Protein AF-A0A8S4P3Y5-F1 (afdb_monomer)

Solvent-accessible surface area (backbone atoms only — not comparable to full-atom values): 12217 Å² total; per-residue (Å²): 141,85,88,82,75,102,60,89,73,76,78,75,75,73,63,44,55,37,67,32,91,79,23,47,40,28,21,61,64,88,40,45,72,36,78,90,79,63,30,18,36,45,90,97,44,76,43,81,50,39,69,48,39,82,33,44,70,47,91,62,57,54,40,74,26,86,93,55,59,23,34,24,59,63,72,34,30,77,30,62,29,75,88,70,49,56,17,21,34,79,65,82,83,78,75,79,76,87,80,77,75,94,80,70,65,91,77,62,59,77,76,53,50,60,54,48,49,49,48,51,58,59,68,67,58,76,74,43,56,38,67,33,91,81,23,49,41,30,25,58,65,88,42,45,73,36,77,90,79,62,32,20,38,44,91,97,46,74,44,81,50,41,68,48,40,80,31,45,68,50,89,66,49,54,40,72,26,84,93,55,57,24,34,25,60,64,64,31,27,76,29,62,31,76,88,71,47,58,18,20,34,76,62,91,130

InterPro domains:
  IPR000118 Granulin [PF00396] (14-40)
  IPR000118 Granulin [PF00396] (128-152)
  IPR000118 Granulin [PS00799] (20-33)
  IPR000118 Granulin [PS00799] (132-145)
  IPR000118 Granulin [SM00277] (4-40)
  IPR000118 Granulin [SM00277] (65-152)
  IPR037277 Granulin superfamily [G3DSA:2.10.25.160] (6-43)
  IPR037277 Granulin superfamily [G3DSA:2.10.25.160] (62-164)
  IPR037277 Granulin superfamily [G3DSA:2.10.25.160] (172-205)
  IPR039036 Granulin family [PTHR12274] (11-93)

Foldseek 3Di:
DDDDDDDPPPPPLLLAWAFDPQQFWIHGPQWDDPPVVQWTDHPPDTDHIFTWAAFAFPPFQWDAPDVQQFIHGPLWEWEAAPVRATFTFPDDPPPPPPPDDPPPCPPPDPVVVVVVVVVVVVVVDRFYWAHDPNRWWIHTPQWDDPPVVQWTDHPPDIDHITTTHGTHGPPFRWDAPDNRGGTHTPSWYWYGGPVRHTTTGDDDD

Sequence (205 aa):
YFSVFGYTFICIFHFKAVCCSDGVHCCPSGTTCDVSAGKCNRGNSFTEWFTKLEAQPVESKTVICGGGASQCPD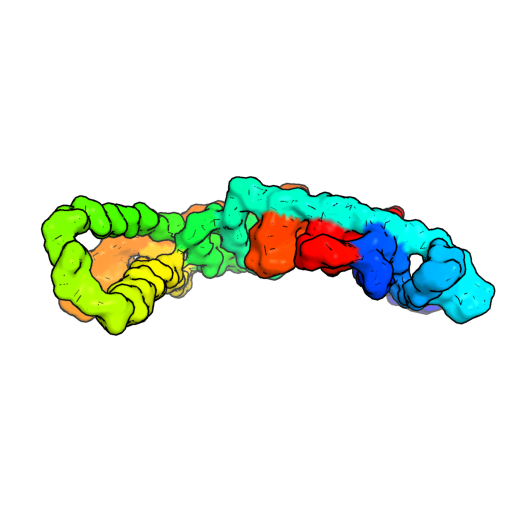GSTCCKLSSGQYGCCPLPKVRYNLYLEINLIQTIPLIFLTTFIWLYFYIYFHFKAVCCSDGVHCCPSGTTCDVSAGKCNRGNSFTEWFTKVDAQAVESKTVICGGGASQCPDGSTCCKLSSGQYGCCPLPK

Radius of gyration: 24.62 Å; Cα contacts (8 Å, |Δi|>4): 384; chains: 1; bounding box: 54×24×75 Å

Mean predicted aligned error: 15.09 Å

pLDDT: mean 75.34, std 17.78, range [33.59, 93.94]

Secondary structure (DSSP, 8-state):
----SS---------PPEEPTTSSEEE-TT-EEETTTTEEEETTEEEE-EEPEEPEE-SS-EEEEGGGTEEEETTPEEEE-TTSSEEEE----------S-TTSGGGS-THHHHHHHHHHHHHS---PEEEPTTSSEEEETT-EEETTTTEEEETTEEEE-EE-EEPEE-SS-PEEETTTTEEE-TTPEEEE-TTSSEEEE----

Organism: Owenia fusiformis (NCBI:txid6347)

Structure (mmCIF, N/CA/C/O backbone):
data_AF-A0A8S4P3Y5-F1
#
_entry.id   AF-A0A8S4P3Y5-F1
#
loop_
_atom_site.group_PDB
_atom_site.id
_atom_site.type_symbol
_atom_site.label_atom_id
_atom_site.label_alt_id
_atom_site.label_comp_id
_atom_site.label_asym_id
_atom_site.label_entity_id
_atom_site.label_seq_id
_atom_site.pdbx_PDB_ins_code
_atom_site.Cartn_x
_atom_site.Cartn_y
_atom_site.Cartn_z
_atom_site.occupancy
_atom_site.B_iso_or_equiv
_atom_site.auth_seq_id
_atom_site.auth_comp_id
_atom_site.auth_asym_id
_atom_site.auth_atom_id
_atom_site.pdbx_PDB_model_num
ATOM 1 N N . TYR A 1 1 ? -2.154 -1.603 -34.827 1.00 39.16 1 TYR A N 1
ATOM 2 C CA . TYR A 1 1 ? -3.392 -1.932 -35.555 1.00 39.16 1 TYR A CA 1
ATOM 3 C C . TYR A 1 1 ? -3.224 -3.288 -36.217 1.00 39.16 1 TYR A C 1
ATOM 5 O O . TYR A 1 1 ? -2.494 -3.382 -37.191 1.00 39.16 1 TYR A O 1
ATOM 13 N N . PHE A 1 2 ? -3.832 -4.334 -35.664 1.00 33.59 2 PHE A N 1
ATOM 14 C CA . PHE A 1 2 ? -4.032 -5.604 -36.364 1.00 33.59 2 PHE A CA 1
ATOM 15 C C . PHE A 1 2 ? -5.382 -6.150 -35.896 1.00 33.59 2 PHE A C 1
ATOM 17 O O . PHE A 1 2 ? -5.579 -6.346 -34.699 1.00 33.59 2 PHE A O 1
ATOM 24 N N . SER A 1 3 ? -6.321 -6.289 -36.827 1.00 37.72 3 SER A N 1
ATOM 25 C CA . SER A 1 3 ? -7.718 -6.635 -36.558 1.00 37.72 3 SER A CA 1
ATOM 26 C C . SER A 1 3 ? -7.987 -8.042 -37.066 1.00 37.72 3 SER A C 1
ATOM 28 O O . SER A 1 3 ? -7.971 -8.246 -38.276 1.00 37.72 3 SER A O 1
ATOM 30 N N . VAL A 1 4 ? -8.260 -9.001 -36.178 1.00 39.94 4 VAL A N 1
ATOM 31 C CA . VAL A 1 4 ? -8.823 -10.306 -36.555 1.00 39.94 4 VAL A CA 1
ATOM 32 C C . VAL A 1 4 ? -9.799 -10.752 -35.449 1.00 39.94 4 VAL A C 1
ATOM 34 O O . VAL A 1 4 ? -9.395 -10.940 -34.309 1.00 39.94 4 VAL A O 1
ATOM 37 N N . PHE A 1 5 ? -11.082 -10.873 -35.820 1.00 38.31 5 PHE A N 1
ATOM 38 C CA . PHE A 1 5 ? -12.253 -11.359 -35.059 1.00 38.31 5 PHE A CA 1
ATOM 39 C C . PHE A 1 5 ? -12.731 -10.570 -33.826 1.00 38.31 5 PHE A C 1
ATOM 41 O O . PHE A 1 5 ? -12.304 -10.841 -32.713 1.00 38.31 5 PHE A O 1
ATOM 48 N N . GLY A 1 6 ? -13.730 -9.694 -34.032 1.00 39.22 6 GLY A N 1
ATOM 49 C CA . GLY A 1 6 ? -15.030 -9.669 -33.317 1.00 39.22 6 GLY A CA 1
ATOM 50 C C . GLY A 1 6 ? -15.107 -9.491 -31.793 1.00 39.22 6 GLY A C 1
ATOM 51 O O . GLY A 1 6 ? -16.194 -9.256 -31.275 1.00 39.22 6 GLY A O 1
ATOM 52 N N . TYR A 1 7 ? -13.996 -9.555 -31.076 1.00 39.28 7 TYR A N 1
ATOM 53 C CA . TYR A 1 7 ? -13.882 -9.251 -29.663 1.00 39.28 7 TYR A CA 1
ATOM 54 C C . TYR A 1 7 ? -13.038 -7.992 -29.564 1.00 39.28 7 TYR A C 1
ATOM 56 O O . TYR A 1 7 ? -11.901 -7.961 -30.038 1.00 39.28 7 TYR A O 1
ATOM 64 N N . THR A 1 8 ? -13.577 -6.943 -28.949 1.00 37.72 8 THR A N 1
ATOM 65 C CA . THR A 1 8 ? -12.766 -5.812 -28.505 1.00 37.72 8 THR A CA 1
ATOM 66 C C . THR A 1 8 ? -11.851 -6.332 -27.401 1.00 37.72 8 THR A C 1
ATOM 68 O O . THR A 1 8 ? -12.153 -6.216 -26.216 1.00 37.72 8 THR A O 1
ATOM 71 N N . PHE A 1 9 ? -10.733 -6.955 -27.776 1.00 40.91 9 PHE A N 1
ATOM 72 C CA . PHE A 1 9 ? -9.596 -7.078 -26.885 1.00 40.91 9 PHE A CA 1
ATOM 73 C C . PHE A 1 9 ? -9.115 -5.651 -26.669 1.00 40.91 9 PHE A C 1
ATOM 75 O O . PHE A 1 9 ? -8.337 -5.102 -27.447 1.00 40.91 9 PHE A O 1
ATOM 82 N N . ILE A 1 10 ? -9.639 -5.019 -25.622 1.00 41.69 10 ILE A N 1
ATOM 83 C CA . ILE A 1 10 ? -8.960 -3.905 -24.989 1.00 41.69 10 ILE A CA 1
ATOM 84 C C . ILE A 1 10 ? -7.608 -4.501 -24.607 1.00 41.69 10 ILE A C 1
ATOM 86 O O . ILE A 1 10 ? -7.517 -5.274 -23.654 1.00 41.69 10 ILE A O 1
ATOM 90 N N . CYS A 1 11 ? -6.574 -4.240 -25.410 1.00 42.16 11 CYS A N 1
ATOM 91 C CA . CYS A 1 11 ? -5.206 -4.499 -25.007 1.00 42.16 11 CYS A CA 1
ATOM 92 C C . CYS A 1 11 ? -4.982 -3.617 -23.787 1.00 42.16 11 CYS A C 1
ATOM 94 O O . CYS A 1 11 ? -4.620 -2.448 -23.908 1.00 42.16 11 CYS A O 1
ATOM 96 N N . ILE A 1 12 ? -5.254 -4.163 -22.604 1.00 40.25 12 ILE A N 1
ATOM 97 C CA . ILE A 1 12 ? -4.755 -3.619 -21.358 1.00 40.25 12 ILE A CA 1
ATOM 98 C C . ILE A 1 12 ? -3.245 -3.804 -21.479 1.00 40.25 12 ILE A C 1
ATOM 100 O O . ILE A 1 12 ? -2.707 -4.861 -21.147 1.00 40.25 12 ILE A O 1
ATOM 104 N N . PHE A 1 13 ? -2.569 -2.816 -22.071 1.00 42.28 13 PHE A N 1
ATOM 105 C CA . PHE A 1 13 ? -1.123 -2.713 -22.027 1.00 42.28 13 PHE A CA 1
ATOM 106 C C . PHE A 1 13 ? -0.771 -2.667 -20.549 1.00 42.28 13 PHE A C 1
ATOM 108 O O . PHE A 1 13 ? -0.964 -1.674 -19.854 1.00 42.28 13 PHE A O 1
ATOM 115 N N . HIS A 1 14 ? -0.341 -3.803 -20.027 1.00 44.88 14 HIS A N 1
ATOM 116 C CA . HIS A 1 14 ? 0.188 -3.878 -18.689 1.00 44.88 14 HIS A CA 1
ATOM 117 C C . HIS A 1 14 ? 1.558 -3.194 -18.757 1.00 44.88 14 HIS A C 1
ATOM 119 O O . HIS A 1 14 ? 2.539 -3.813 -19.171 1.00 44.88 14 HIS A O 1
ATOM 125 N N . PHE A 1 15 ? 1.593 -1.893 -18.440 1.00 60.03 15 PHE A N 1
ATOM 126 C CA . PHE A 1 15 ? 2.779 -1.024 -18.426 1.00 60.03 15 PHE A CA 1
ATOM 127 C C . PHE A 1 15 ? 3.745 -1.418 -17.298 1.00 60.03 15 PHE A C 1
ATOM 129 O O . PHE A 1 15 ? 4.032 -0.648 -16.385 1.00 60.03 15 PHE A O 1
ATOM 136 N N . LYS A 1 16 ? 4.220 -2.663 -17.323 1.00 72.44 16 LYS A N 1
ATOM 137 C CA . LYS A 1 16 ? 5.256 -3.145 -16.415 1.00 72.44 16 LYS A CA 1
ATOM 138 C C . LYS A 1 16 ? 6.610 -3.049 -17.099 1.00 72.44 16 LYS A C 1
ATOM 140 O O . LYS A 1 16 ? 6.785 -3.553 -18.205 1.00 72.44 16 LYS A O 1
ATOM 145 N N . ALA A 1 17 ? 7.558 -2.404 -16.436 1.00 86.44 17 ALA A N 1
ATOM 146 C CA . ALA A 1 17 ? 8.937 -2.345 -16.885 1.00 86.44 17 ALA A CA 1
ATOM 147 C C . ALA A 1 17 ? 9.726 -3.554 -16.371 1.00 86.44 17 ALA A C 1
ATOM 149 O O . ALA A 1 17 ? 9.492 -4.055 -15.270 1.00 86.44 17 ALA A O 1
ATOM 150 N N . VAL A 1 18 ? 10.689 -4.000 -17.167 1.00 91.06 18 VAL A N 1
ATOM 151 C CA . VAL A 1 18 ? 11.724 -4.948 -16.765 1.00 91.06 18 VAL A CA 1
ATOM 152 C C . VAL A 1 18 ? 12.870 -4.142 -16.163 1.00 91.06 18 VAL A C 1
ATOM 154 O O . VAL A 1 18 ? 13.472 -3.310 -16.840 1.00 91.06 18 VAL A O 1
ATOM 157 N N . CYS A 1 19 ? 13.155 -4.352 -14.878 1.00 91.75 19 CYS A N 1
ATOM 158 C CA . CYS A 1 19 ? 14.261 -3.680 -14.201 1.00 91.75 19 CYS A CA 1
ATOM 159 C C . CYS A 1 19 ? 15.588 -4.321 -14.617 1.00 91.75 19 CYS A C 1
ATOM 161 O O . CYS A 1 19 ? 15.790 -5.513 -14.380 1.00 91.75 19 CYS A O 1
ATOM 163 N N . CYS A 1 20 ? 16.499 -3.537 -15.191 1.00 92.12 20 CYS A N 1
ATOM 164 C CA . CYS A 1 20 ? 17.821 -4.034 -15.544 1.00 92.12 20 CYS A CA 1
ATOM 165 C C . CYS A 1 20 ? 18.709 -4.177 -14.298 1.00 92.12 20 CYS A C 1
ATOM 167 O O . CYS A 1 20 ? 18.529 -3.484 -13.287 1.00 92.12 20 CYS A O 1
ATOM 169 N N . SER A 1 21 ? 19.664 -5.108 -14.373 1.00 90.50 21 SER A N 1
ATOM 170 C CA . SER A 1 21 ? 20.584 -5.457 -13.282 1.00 90.50 21 SER A CA 1
ATOM 171 C C . SER A 1 21 ? 21.658 -4.403 -13.016 1.00 90.50 21 SER A C 1
ATOM 173 O O . SER A 1 21 ? 22.316 -4.455 -11.984 1.00 90.50 21 SER A O 1
ATOM 175 N N . ASP A 1 22 ? 21.826 -3.444 -13.924 1.00 89.44 22 ASP A N 1
ATOM 176 C CA . ASP A 1 22 ? 22.737 -2.306 -13.779 1.00 89.44 22 ASP A CA 1
ATOM 177 C C . ASP A 1 22 ? 22.322 -1.330 -12.665 1.00 89.44 22 ASP A C 1
ATOM 179 O O . ASP A 1 22 ? 23.091 -0.463 -12.255 1.00 89.44 22 ASP A O 1
ATOM 183 N N . GLY A 1 23 ? 21.090 -1.462 -12.170 1.00 87.06 23 GLY A N 1
ATOM 184 C CA . GLY A 1 23 ? 20.545 -0.593 -11.141 1.00 87.06 23 GLY A CA 1
ATOM 185 C C . GLY A 1 23 ? 20.108 0.775 -11.663 1.00 87.06 23 GLY A C 1
ATOM 186 O O . GLY A 1 23 ? 19.404 1.459 -10.935 1.00 87.06 23 GLY A O 1
ATOM 187 N N . VAL A 1 24 ? 20.338 1.127 -12.927 1.00 89.75 24 VAL A N 1
ATOM 188 C CA . VAL A 1 24 ? 20.069 2.476 -13.459 1.00 89.75 24 VAL A CA 1
ATOM 189 C C . VAL A 1 24 ? 19.007 2.474 -14.552 1.00 89.75 24 VAL A C 1
ATOM 191 O O . VAL A 1 24 ? 18.226 3.420 -14.620 1.00 89.75 24 VAL A O 1
ATOM 194 N N . HIS A 1 25 ? 18.895 1.412 -15.350 1.00 91.31 25 HIS A N 1
ATOM 195 C CA . HIS A 1 25 ? 17.993 1.395 -16.500 1.00 91.31 25 HIS A CA 1
ATOM 196 C C . HIS A 1 25 ? 16.861 0.377 -16.370 1.00 91.31 25 HIS A C 1
ATOM 198 O O . HIS A 1 25 ? 16.855 -0.540 -15.536 1.00 91.31 25 HIS A O 1
ATOM 204 N N . CYS A 1 26 ? 15.854 0.562 -17.207 1.00 92.38 26 CYS A N 1
ATOM 205 C CA . CYS A 1 26 ? 14.749 -0.354 -17.360 1.00 92.38 26 CYS A CA 1
ATOM 206 C C . CYS A 1 26 ? 14.244 -0.403 -18.790 1.00 92.38 26 CYS A C 1
ATOM 208 O O . CYS A 1 26 ? 14.421 0.510 -19.593 1.00 92.38 26 CYS A O 1
ATOM 210 N N . CYS A 1 27 ? 13.596 -1.517 -19.083 1.00 91.50 27 CYS A N 1
ATOM 211 C CA . CYS A 1 27 ? 13.149 -1.872 -20.407 1.00 91.50 27 CYS A CA 1
ATOM 212 C C . CYS A 1 27 ? 11.628 -2.065 -20.438 1.00 91.50 27 CYS A C 1
ATOM 214 O O . CYS A 1 27 ? 11.025 -2.406 -19.416 1.00 91.50 27 CYS A O 1
ATOM 216 N N . PRO A 1 28 ? 10.973 -1.857 -21.589 1.00 89.06 28 PRO A N 1
ATOM 217 C CA . PRO A 1 28 ? 9.545 -2.114 -21.724 1.00 89.06 28 PRO A CA 1
ATOM 218 C C . PRO A 1 28 ? 9.224 -3.609 -21.574 1.00 89.06 28 PRO A C 1
ATOM 220 O O . PRO A 1 28 ? 10.071 -4.478 -21.798 1.00 89.06 28 PRO A O 1
ATOM 223 N N . SER A 1 29 ? 7.977 -3.921 -21.212 1.00 84.69 29 SER A N 1
ATOM 224 C CA . SER A 1 29 ? 7.505 -5.305 -21.074 1.00 84.69 29 SER A CA 1
ATOM 225 C C . SER A 1 29 ? 7.775 -6.137 -22.334 1.00 84.69 29 SER A C 1
ATOM 227 O O . SER A 1 29 ? 7.570 -5.672 -23.458 1.00 84.69 29 SER A O 1
ATOM 229 N N . GLY A 1 30 ? 8.205 -7.388 -22.151 1.00 83.38 30 GLY A N 1
ATOM 230 C CA . GLY A 1 30 ? 8.490 -8.312 -23.254 1.00 83.38 30 GLY A CA 1
ATOM 231 C C . GLY A 1 30 ? 9.840 -8.090 -23.940 1.00 83.38 30 GLY A C 1
ATOM 232 O O . GLY A 1 30 ? 10.039 -8.580 -25.051 1.00 83.38 30 GLY A O 1
ATOM 233 N N . THR A 1 31 ? 10.752 -7.359 -23.297 1.00 87.56 31 THR A N 1
ATOM 234 C CA . THR A 1 31 ? 12.135 -7.176 -23.753 1.00 87.56 31 THR A CA 1
ATOM 235 C C . THR A 1 31 ? 13.127 -7.602 -22.668 1.00 87.56 31 THR A C 1
ATOM 237 O O . THR A 1 31 ? 12.781 -7.653 -21.485 1.00 87.56 31 THR A O 1
ATOM 240 N N . THR A 1 32 ? 14.353 -7.926 -23.072 1.00 90.12 32 THR A N 1
ATOM 241 C CA . THR A 1 32 ? 15.444 -8.348 -22.186 1.00 90.12 32 THR A CA 1
ATOM 242 C C . THR A 1 32 ? 16.524 -7.278 -22.167 1.00 90.12 32 THR A C 1
ATOM 244 O O . THR A 1 32 ? 16.935 -6.800 -23.221 1.00 90.12 32 THR A O 1
ATOM 247 N N . CYS A 1 33 ? 17.001 -6.915 -20.978 1.00 91.56 33 CYS A N 1
ATOM 248 C CA . CYS A 1 33 ? 18.091 -5.957 -20.837 1.00 91.56 33 CYS A CA 1
ATOM 249 C C . CYS A 1 33 ? 19.408 -6.547 -21.352 1.00 91.56 33 CYS A C 1
ATOM 251 O O . CYS A 1 33 ? 19.881 -7.556 -20.828 1.00 91.56 33 CYS A O 1
ATOM 253 N N . ASP A 1 34 ? 20.023 -5.877 -22.318 1.00 93.00 34 ASP A N 1
ATOM 254 C CA . ASP A 1 34 ? 21.409 -6.086 -22.717 1.00 93.00 34 ASP A CA 1
ATOM 255 C C . ASP A 1 34 ? 22.247 -4.943 -22.146 1.00 93.00 34 ASP A C 1
ATOM 257 O O . ASP A 1 34 ? 22.349 -3.856 -22.718 1.00 93.00 34 ASP A O 1
ATOM 261 N N . VAL A 1 35 ? 22.792 -5.179 -20.952 1.00 88.62 35 VAL A N 1
ATOM 262 C CA . VAL A 1 35 ? 23.537 -4.165 -20.192 1.00 88.62 35 VAL A CA 1
ATOM 263 C C . VAL A 1 35 ? 24.869 -3.827 -20.865 1.00 88.62 35 VAL A C 1
ATOM 265 O O . VAL A 1 35 ? 25.338 -2.699 -20.752 1.00 88.62 35 VAL A O 1
ATOM 268 N N . SER A 1 36 ? 25.468 -4.773 -21.593 1.00 88.44 36 SER A N 1
ATOM 269 C CA . SER A 1 36 ? 26.725 -4.552 -22.312 1.00 88.44 36 SER A CA 1
ATOM 270 C C . SER A 1 36 ? 26.524 -3.683 -23.552 1.00 88.44 36 SER A C 1
ATOM 272 O O . SER A 1 36 ? 27.361 -2.829 -23.836 1.00 88.44 36 SER A O 1
ATOM 274 N N . ALA A 1 37 ? 25.415 -3.875 -24.273 1.00 86.50 37 ALA A N 1
ATOM 275 C CA . ALA A 1 37 ? 25.066 -3.059 -25.435 1.00 86.50 37 ALA A CA 1
ATOM 276 C C . ALA A 1 37 ? 24.333 -1.752 -25.076 1.00 86.50 37 ALA A C 1
ATOM 278 O O . ALA A 1 37 ? 24.228 -0.862 -25.922 1.00 86.50 37 ALA A O 1
ATOM 279 N N . GLY A 1 38 ? 23.799 -1.645 -23.856 1.00 88.56 38 GLY A N 1
ATOM 280 C CA . GLY A 1 38 ? 22.990 -0.514 -23.404 1.00 88.56 38 GLY A CA 1
ATOM 281 C C . GLY A 1 38 ? 21.627 -0.429 -24.091 1.00 88.56 38 GLY A C 1
ATOM 282 O O . GLY A 1 38 ? 21.178 0.659 -24.452 1.00 88.56 38 GLY A O 1
ATOM 283 N N . LYS A 1 39 ? 20.996 -1.580 -24.361 1.00 91.62 39 LYS A N 1
ATOM 284 C CA . LYS A 1 39 ? 19.743 -1.671 -25.131 1.00 91.62 39 LYS A CA 1
ATOM 285 C C . LYS A 1 39 ? 18.795 -2.725 -24.568 1.00 91.62 39 LYS A C 1
ATOM 287 O O . LYS A 1 39 ? 19.182 -3.611 -23.811 1.00 91.62 39 LYS A O 1
ATOM 292 N N . CYS A 1 40 ? 17.535 -2.638 -24.975 1.00 91.00 40 CYS A N 1
ATOM 293 C CA . CYS A 1 40 ? 16.517 -3.646 -24.716 1.00 91.00 40 CYS A CA 1
ATOM 294 C C . CYS A 1 40 ? 16.331 -4.519 -25.959 1.00 91.00 40 CYS A C 1
ATOM 296 O O . CYS A 1 40 ? 15.942 -4.022 -27.018 1.00 91.00 40 CYS A O 1
ATOM 298 N N . ASN A 1 41 ? 16.562 -5.821 -25.828 1.00 92.00 41 ASN A N 1
ATOM 299 C CA . ASN A 1 41 ? 16.451 -6.776 -26.925 1.00 92.00 41 ASN A CA 1
ATOM 300 C C . ASN A 1 41 ? 15.067 -7.434 -26.943 1.00 92.00 41 ASN A C 1
ATOM 302 O O . ASN A 1 41 ? 14.532 -7.834 -25.906 1.00 92.00 41 ASN A O 1
ATOM 306 N N . ARG A 1 42 ? 14.497 -7.596 -28.137 1.00 87.56 42 ARG A N 1
ATOM 307 C CA . ARG A 1 42 ? 13.245 -8.320 -28.388 1.00 87.56 42 ARG A CA 1
ATOM 308 C C . ARG A 1 42 ? 13.396 -9.185 -29.636 1.00 87.56 42 ARG A C 1
ATOM 310 O O . ARG A 1 42 ? 13.098 -8.751 -30.748 1.00 87.56 42 ARG A O 1
ATOM 317 N N . GLY A 1 43 ? 13.873 -10.416 -29.458 1.00 83.94 43 GLY A N 1
ATOM 318 C CA . GLY A 1 43 ? 14.242 -11.279 -30.585 1.00 83.94 43 GLY A CA 1
ATOM 319 C C . GLY A 1 43 ? 15.372 -10.641 -31.397 1.00 83.94 43 GLY A C 1
ATOM 320 O O . GLY A 1 43 ? 16.418 -10.332 -30.837 1.00 83.94 43 GLY A O 1
ATOM 321 N N . ASN A 1 44 ? 15.138 -10.388 -32.689 1.00 80.94 44 ASN A N 1
ATOM 322 C CA . ASN A 1 44 ? 16.108 -9.743 -33.588 1.00 80.94 44 ASN A CA 1
ATOM 323 C C . ASN A 1 44 ? 16.007 -8.204 -33.621 1.00 80.94 44 ASN A C 1
ATOM 325 O O . ASN A 1 44 ? 16.710 -7.564 -34.401 1.00 80.94 44 ASN A O 1
ATOM 329 N N . SER A 1 45 ? 15.124 -7.598 -32.825 1.00 83.44 45 SER A N 1
ATOM 330 C CA . SER A 1 45 ? 14.952 -6.142 -32.758 1.00 83.44 45 SER A CA 1
ATOM 331 C C . SER A 1 45 ? 15.498 -5.578 -31.448 1.00 83.44 45 SER A C 1
ATOM 333 O O . SER A 1 45 ? 15.443 -6.239 -30.412 1.00 83.44 45 SER A O 1
ATOM 335 N N . PHE A 1 46 ? 15.985 -4.337 -31.488 1.00 86.75 46 PHE A N 1
ATOM 336 C CA . PHE A 1 46 ? 16.457 -3.598 -30.318 1.00 86.75 46 PHE A CA 1
ATOM 337 C C . PHE A 1 46 ? 15.663 -2.303 -30.135 1.00 86.75 46 PHE A C 1
ATOM 339 O O . PHE A 1 46 ? 15.194 -1.690 -31.094 1.00 86.75 46 PHE A O 1
ATOM 346 N N . THR A 1 47 ? 15.516 -1.878 -28.890 1.00 87.06 47 THR A N 1
ATOM 347 C CA . THR A 1 47 ? 14.933 -0.590 -28.507 1.00 87.06 47 THR A CA 1
ATOM 348 C C . THR A 1 47 ? 15.833 0.043 -27.460 1.00 87.06 47 THR A C 1
ATOM 350 O O . THR A 1 47 ? 16.545 -0.657 -26.739 1.00 87.06 47 THR A O 1
ATOM 353 N N . GLU A 1 48 ? 15.843 1.367 -27.400 1.00 89.25 48 GLU A N 1
ATOM 354 C CA . GLU A 1 48 ? 16.565 2.070 -26.348 1.00 89.25 48 GLU A CA 1
ATOM 355 C C . GLU A 1 48 ? 15.943 1.770 -24.981 1.00 89.25 48 GLU A C 1
ATOM 357 O O . GLU A 1 48 ? 14.724 1.632 -24.838 1.00 89.25 48 GLU A O 1
ATOM 362 N N . TRP A 1 49 ? 16.804 1.610 -23.982 1.00 91.25 49 TRP A N 1
ATOM 363 C CA . TRP A 1 49 ? 16.388 1.507 -22.592 1.00 91.25 49 TRP A CA 1
ATOM 364 C C . TRP A 1 49 ? 16.020 2.875 -22.015 1.00 91.25 49 TRP A C 1
ATOM 366 O O . TRP A 1 49 ? 16.387 3.923 -22.543 1.00 91.25 49 TRP A O 1
ATOM 376 N N . PHE A 1 50 ? 15.295 2.861 -20.907 1.00 90.50 50 PHE A N 1
ATOM 377 C CA . PHE A 1 50 ? 14.893 4.059 -20.185 1.00 90.50 50 PHE A CA 1
ATOM 378 C C . PHE A 1 50 ? 15.686 4.165 -18.890 1.00 90.50 50 PHE A C 1
ATOM 380 O O . PHE A 1 50 ? 15.921 3.164 -18.213 1.00 90.50 50 PHE A O 1
ATOM 387 N N . THR A 1 51 ? 16.087 5.376 -18.521 1.00 90.31 51 THR A N 1
ATOM 388 C CA . THR A 1 51 ? 16.754 5.636 -17.244 1.00 90.31 51 THR A CA 1
ATOM 389 C C . THR A 1 51 ? 15.719 5.732 -16.125 1.00 90.31 51 THR A C 1
ATOM 391 O O . THR A 1 51 ? 14.680 6.381 -16.271 1.00 90.31 51 THR A O 1
ATOM 394 N N . LYS A 1 52 ? 15.997 5.076 -14.997 1.00 89.81 52 LYS A N 1
ATOM 395 C CA . LYS A 1 52 ? 15.196 5.192 -13.776 1.00 89.81 52 LYS A CA 1
ATOM 396 C C . LYS A 1 52 ? 15.283 6.617 -13.243 1.00 89.81 52 LYS A C 1
ATOM 398 O O . LYS A 1 52 ? 16.349 7.225 -13.235 1.00 89.81 52 LYS A O 1
ATOM 403 N N . LEU A 1 53 ? 14.167 7.116 -12.737 1.00 88.62 53 LEU A N 1
ATOM 404 C CA . LEU A 1 53 ? 14.114 8.345 -11.954 1.00 88.62 53 LEU A CA 1
ATOM 405 C C . LEU A 1 53 ? 14.133 8.000 -10.469 1.00 88.62 53 LEU A C 1
ATOM 407 O O . LEU A 1 53 ? 13.611 6.960 -10.080 1.00 88.62 53 LEU A O 1
ATOM 411 N N . GLU A 1 54 ? 14.688 8.866 -9.631 1.00 87.62 54 GLU A N 1
ATOM 412 C CA . GLU A 1 54 ? 14.586 8.710 -8.177 1.00 87.62 54 GLU A CA 1
ATOM 413 C C . GLU A 1 54 ? 13.112 8.742 -7.747 1.00 87.62 54 GLU A C 1
ATOM 415 O O . GLU A 1 54 ? 12.340 9.603 -8.188 1.00 87.62 54 GLU A O 1
ATOM 420 N N . ALA A 1 55 ? 12.699 7.781 -6.916 1.00 84.81 55 ALA A N 1
ATOM 421 C CA . ALA A 1 55 ? 11.341 7.778 -6.395 1.00 84.81 55 ALA A CA 1
ATOM 422 C C . ALA A 1 55 ? 11.182 8.876 -5.343 1.00 84.81 55 ALA A C 1
ATOM 424 O O . ALA A 1 55 ? 12.084 9.143 -4.549 1.00 84.81 55 ALA A O 1
ATOM 425 N N . GLN A 1 56 ? 10.006 9.498 -5.316 1.00 83.50 56 GLN A N 1
ATOM 426 C CA . GLN A 1 56 ? 9.738 10.544 -4.340 1.00 83.50 56 GLN A CA 1
ATOM 427 C C . GLN A 1 56 ? 9.577 9.920 -2.949 1.00 83.50 56 GLN A C 1
ATOM 429 O O . GLN A 1 56 ? 8.925 8.873 -2.825 1.00 83.50 56 GLN A O 1
ATOM 434 N N . PRO A 1 57 ? 10.141 10.531 -1.893 1.00 72.62 57 PRO A N 1
ATOM 435 C CA . PRO A 1 57 ? 9.843 10.120 -0.535 1.00 72.62 57 PRO A CA 1
ATOM 436 C C . PRO A 1 57 ? 8.358 10.363 -0.262 1.00 72.62 57 PRO A C 1
ATOM 438 O O . PRO A 1 57 ? 7.767 11.355 -0.690 1.00 72.62 57 PRO A O 1
ATOM 441 N N . VAL A 1 58 ? 7.736 9.431 0.445 1.00 69.69 58 VAL A N 1
ATOM 442 C CA . VAL A 1 58 ? 6.344 9.577 0.861 1.00 69.69 58 VAL A CA 1
ATOM 443 C C . VAL A 1 58 ? 6.311 10.572 2.033 1.00 69.69 58 VAL A C 1
ATOM 445 O O . VAL A 1 58 ? 6.620 10.206 3.165 1.00 69.69 58 VAL A O 1
ATOM 448 N N . GLU A 1 59 ? 5.988 11.845 1.761 1.00 60.78 59 GLU A N 1
ATOM 449 C CA . GLU A 1 59 ? 6.005 12.943 2.757 1.00 60.78 59 GLU A CA 1
ATOM 450 C C . GLU A 1 59 ? 5.021 12.744 3.922 1.00 60.78 59 GLU A C 1
ATOM 452 O O . GLU A 1 59 ? 5.210 13.287 5.009 1.00 60.78 59 GLU A O 1
ATOM 457 N N . SER A 1 60 ? 3.997 11.910 3.742 1.00 62.53 60 SER A N 1
ATOM 458 C CA . SER A 1 60 ? 3.128 11.463 4.826 1.00 62.53 60 SER A CA 1
ATOM 459 C C . SER A 1 60 ? 2.977 9.957 4.731 1.00 62.53 60 SER A C 1
ATOM 461 O O . SER A 1 60 ? 2.468 9.452 3.739 1.00 62.53 60 SER A O 1
ATOM 463 N N . LYS A 1 61 ? 3.441 9.216 5.745 1.00 64.81 61 LYS A N 1
ATOM 464 C CA . LYS A 1 61 ? 3.209 7.768 5.814 1.00 64.81 61 LYS A CA 1
ATOM 465 C C . LYS A 1 61 ? 1.701 7.539 5.717 1.00 64.81 61 LYS A C 1
ATOM 467 O O . LYS A 1 61 ? 0.974 7.848 6.649 1.00 64.81 61 LYS A O 1
ATOM 472 N N . THR A 1 62 ? 1.209 7.077 4.582 1.00 73.19 62 THR A N 1
ATOM 473 C CA . THR A 1 62 ? -0.211 6.797 4.386 1.00 73.19 62 THR A CA 1
ATOM 474 C C . THR A 1 62 ? -0.418 5.295 4.370 1.00 73.19 62 THR A C 1
ATOM 476 O O . THR A 1 62 ? 0.435 4.521 3.932 1.00 73.19 62 THR A O 1
ATOM 479 N N . VAL A 1 63 ? -1.557 4.861 4.895 1.00 78.56 63 VAL A N 1
ATOM 480 C CA . VAL A 1 63 ? -1.993 3.473 4.801 1.00 78.56 63 VAL A CA 1
ATOM 481 C C . VAL A 1 63 ? -2.854 3.355 3.555 1.00 78.56 63 VAL A C 1
ATOM 483 O O . VAL A 1 63 ? -3.888 4.011 3.442 1.00 78.56 63 VAL A O 1
ATOM 486 N N . ILE A 1 64 ? -2.416 2.527 2.613 1.00 79.38 64 ILE A N 1
ATOM 487 C CA . ILE A 1 64 ? -3.135 2.283 1.367 1.00 79.38 64 ILE A CA 1
ATOM 488 C C . ILE A 1 64 ? -4.265 1.279 1.608 1.00 79.38 64 ILE A C 1
ATOM 490 O O . ILE A 1 64 ? -4.058 0.202 2.171 1.00 79.38 64 ILE A O 1
ATOM 494 N N . CYS A 1 65 ? -5.455 1.617 1.128 1.00 83.25 65 CYS A N 1
ATOM 495 C CA . CYS A 1 65 ? -6.665 0.818 1.228 1.00 83.25 65 CYS A CA 1
ATOM 496 C C . CYS A 1 65 ? -7.130 0.372 -0.168 1.00 83.25 65 CYS A C 1
ATOM 498 O O . CYS A 1 65 ? -6.873 1.034 -1.176 1.00 83.25 65 CYS A O 1
ATOM 500 N N . GLY A 1 66 ? -7.820 -0.770 -0.249 1.00 77.62 66 GLY A N 1
ATOM 501 C CA . GLY A 1 66 ? -8.458 -1.212 -1.496 1.00 77.62 66 GLY A CA 1
ATOM 502 C C . GLY A 1 66 ? -7.511 -1.401 -2.681 1.00 77.62 66 GLY A C 1
ATOM 503 O O . GLY A 1 66 ? -7.887 -1.107 -3.810 1.00 77.62 66 GLY A O 1
ATOM 504 N N . GLY A 1 67 ? -6.273 -1.840 -2.432 1.00 69.88 67 GLY A N 1
ATOM 505 C CA . GLY A 1 67 ? -5.288 -2.105 -3.486 1.00 69.88 67 GLY A CA 1
ATOM 506 C C . GLY A 1 67 ? -4.704 -0.861 -4.166 1.00 69.88 67 GLY A C 1
ATOM 507 O O . GLY A 1 67 ? -4.168 -0.991 -5.260 1.00 69.88 67 GLY A O 1
ATOM 508 N N . GLY A 1 68 ? -4.807 0.324 -3.552 1.00 70.19 68 GLY A N 1
ATOM 509 C CA . GLY A 1 68 ? -4.297 1.580 -4.127 1.00 70.19 68 GLY A CA 1
ATOM 510 C C . GLY A 1 68 ? -5.376 2.599 -4.478 1.00 70.19 68 GLY A C 1
ATOM 511 O O . GLY A 1 68 ? -5.047 3.715 -4.859 1.00 70.19 68 GLY A O 1
ATOM 512 N N . ALA A 1 69 ? -6.657 2.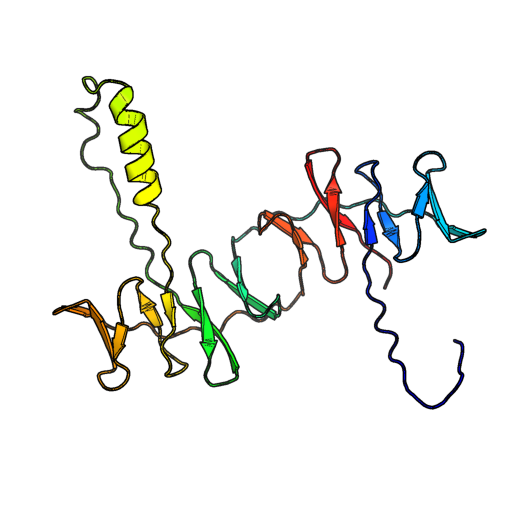239 -4.357 1.00 71.50 69 ALA A N 1
ATOM 513 C CA . ALA A 1 69 ? -7.765 3.123 -4.720 1.00 71.50 69 ALA A CA 1
ATOM 514 C C . ALA A 1 69 ? -8.018 4.242 -3.695 1.00 71.50 69 ALA A C 1
ATOM 516 O O . ALA A 1 69 ? -8.566 5.290 -4.042 1.00 71.50 69 ALA A O 1
ATOM 517 N N . SER A 1 70 ? -7.650 4.024 -2.432 1.00 82.94 70 SER A N 1
ATOM 518 C CA . SER A 1 70 ? -7.862 4.998 -1.362 1.00 82.94 70 SER A CA 1
ATOM 519 C C . SER A 1 70 ? -6.702 4.987 -0.381 1.00 82.94 70 SER A C 1
ATOM 521 O O . SER A 1 70 ? -6.007 3.978 -0.246 1.00 82.94 70 SER A O 1
ATOM 523 N N . GLN A 1 71 ? -6.513 6.091 0.332 1.00 84.06 71 GLN A N 1
ATOM 524 C CA . GLN A 1 71 ? -5.453 6.223 1.322 1.00 84.06 71 GLN A CA 1
ATOM 525 C C . GLN A 1 71 ? -5.957 6.847 2.620 1.00 84.06 71 GLN A C 1
ATOM 527 O O . GLN A 1 71 ? -6.864 7.683 2.626 1.00 84.06 71 GLN A O 1
ATOM 532 N N . CYS A 1 72 ? -5.332 6.443 3.719 1.00 84.75 72 CYS A N 1
ATOM 533 C CA . CYS A 1 72 ? -5.572 6.974 5.049 1.00 84.75 72 CYS A CA 1
ATOM 534 C C . CYS A 1 72 ? -4.293 7.559 5.656 1.00 84.75 72 CYS A C 1
ATOM 536 O O . CYS A 1 72 ? -3.206 7.067 5.355 1.00 84.75 72 CYS A O 1
ATOM 538 N N . PRO A 1 73 ? -4.392 8.553 6.554 1.00 81.06 73 PRO A N 1
ATOM 539 C CA . PRO A 1 73 ? -3.235 9.073 7.280 1.00 81.06 73 PRO A CA 1
ATOM 540 C C . PRO A 1 73 ? -2.541 8.005 8.135 1.00 81.06 73 PRO A C 1
ATOM 542 O O . PRO A 1 73 ? -3.176 7.044 8.582 1.00 81.06 73 PRO A O 1
ATOM 545 N N . ASP A 1 74 ? -1.258 8.222 8.432 1.00 77.62 74 ASP A N 1
ATOM 546 C CA . ASP A 1 74 ? -0.443 7.349 9.284 1.00 77.62 74 ASP A CA 1
ATOM 547 C C . ASP A 1 74 ? -1.164 6.956 10.577 1.00 77.62 74 ASP A C 1
ATOM 549 O O . ASP A 1 74 ? -1.703 7.811 11.289 1.00 77.62 74 ASP A O 1
ATOM 553 N N . GLY A 1 75 ? -1.105 5.672 10.927 1.00 73.81 75 GLY A N 1
ATOM 554 C CA . GLY A 1 75 ? -1.721 5.134 12.141 1.00 73.81 75 GLY A CA 1
ATOM 555 C C . GLY A 1 75 ? -3.239 4.942 12.063 1.00 73.81 75 GLY A C 1
ATOM 556 O O . GLY A 1 75 ? -3.834 4.493 13.039 1.00 73.81 75 GLY A O 1
ATOM 557 N N . SER A 1 76 ? -3.869 5.237 10.924 1.00 84.25 76 SER A N 1
ATOM 558 C CA . SER A 1 76 ? -5.275 4.898 10.689 1.00 84.25 76 SER A CA 1
ATOM 559 C C . SER A 1 76 ? -5.415 3.454 10.205 1.00 84.25 76 SER A C 1
ATOM 561 O O . SER A 1 76 ? -4.547 2.927 9.513 1.00 84.25 76 SER A O 1
ATOM 563 N N . THR A 1 77 ? -6.538 2.807 10.519 1.00 88.00 77 THR A N 1
ATOM 564 C CA . THR A 1 77 ? -6.873 1.484 9.959 1.00 88.00 77 THR A CA 1
ATOM 565 C C . THR A 1 77 ? -7.900 1.626 8.840 1.00 88.00 77 THR A C 1
ATOM 567 O O . THR A 1 77 ? -8.904 2.314 9.015 1.00 88.00 77 THR A O 1
ATOM 570 N N . CYS A 1 78 ? -7.656 0.962 7.707 1.00 89.50 78 CYS A N 1
ATOM 571 C CA . CYS A 1 78 ? -8.613 0.863 6.608 1.00 89.50 78 CYS A CA 1
ATOM 572 C C . CYS A 1 78 ? -9.785 -0.040 7.007 1.00 89.50 78 CYS A C 1
ATOM 574 O O . CYS A 1 78 ? -9.593 -1.235 7.241 1.00 89.50 78 CYS A O 1
ATOM 576 N N . CYS A 1 79 ? -11.000 0.494 7.009 1.00 92.00 79 CYS A N 1
ATOM 577 C CA . CYS A 1 79 ? -12.221 -0.267 7.243 1.00 92.00 79 CYS A CA 1
ATOM 578 C C . CYS A 1 79 ? -13.189 -0.093 6.077 1.00 92.00 79 CYS A C 1
ATOM 580 O O . CYS A 1 79 ? -13.371 1.007 5.568 1.00 92.00 79 CYS A O 1
ATOM 582 N N . LYS A 1 80 ? -13.847 -1.176 5.661 1.00 91.19 80 LYS A N 1
ATOM 583 C CA . LYS A 1 80 ? -14.857 -1.106 4.601 1.00 91.19 80 LYS A CA 1
ATOM 584 C C . LYS A 1 80 ? -16.116 -0.395 5.113 1.00 91.19 80 LYS A C 1
ATOM 586 O O . LYS A 1 80 ? -16.526 -0.614 6.260 1.00 91.19 80 LYS A O 1
ATOM 591 N N . LEU A 1 81 ? -16.685 0.463 4.275 1.00 88.69 81 LEU A N 1
ATOM 592 C CA . LEU A 1 81 ? -17.947 1.165 4.488 1.00 88.69 81 LEU A CA 1
ATOM 593 C C . LEU A 1 81 ? -19.125 0.300 4.020 1.00 88.69 81 LEU A C 1
ATOM 595 O O . LEU A 1 81 ? -18.945 -0.629 3.228 1.00 88.69 81 LEU A O 1
ATOM 599 N N . SER A 1 82 ? -20.341 0.626 4.461 1.00 86.19 82 SER A N 1
ATOM 600 C CA . SER A 1 82 ? -21.578 -0.013 3.976 1.00 86.19 82 SER A CA 1
ATOM 601 C C . SER A 1 82 ? -21.790 0.177 2.465 1.00 86.19 82 SER A C 1
ATOM 603 O O . SER A 1 82 ? -22.343 -0.699 1.807 1.00 86.19 82 SER A O 1
ATOM 605 N N . SER A 1 83 ? -21.266 1.268 1.897 1.00 84.94 83 SER A N 1
ATOM 606 C CA . SE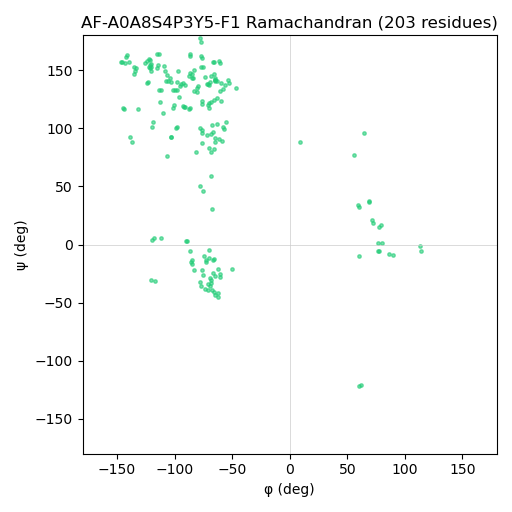R A 1 83 ? -21.240 1.547 0.453 1.00 84.94 83 SER A CA 1
ATOM 607 C C . SER A 1 83 ? -20.287 0.645 -0.346 1.00 84.94 83 SER A C 1
ATOM 609 O O . SER A 1 83 ? -20.311 0.650 -1.574 1.00 84.94 83 SER A O 1
ATOM 611 N N . GLY A 1 84 ? -19.415 -0.112 0.326 1.00 83.62 84 GLY A N 1
ATOM 612 C CA . GLY A 1 84 ? -18.379 -0.934 -0.298 1.00 83.62 84 GLY A CA 1
ATOM 613 C C . GLY A 1 84 ? -17.035 -0.230 -0.523 1.00 83.62 84 GLY A C 1
ATOM 614 O O . GLY A 1 84 ? -16.059 -0.914 -0.838 1.00 83.62 84 GLY A O 1
ATOM 615 N N . GLN A 1 85 ? -16.962 1.088 -0.312 1.00 87.62 85 GLN A N 1
ATOM 616 C CA . GLN A 1 85 ? -15.723 1.878 -0.329 1.00 87.62 85 GLN A CA 1
ATOM 617 C C . GLN A 1 85 ? -14.913 1.703 0.972 1.00 87.62 85 GLN A C 1
ATOM 619 O O . GLN A 1 85 ? -15.327 0.977 1.879 1.00 87.62 85 GLN A O 1
ATOM 624 N N . TYR A 1 86 ? -13.742 2.340 1.069 1.00 89.62 86 TYR A N 1
ATOM 625 C CA . TYR A 1 86 ? -12.903 2.318 2.271 1.00 89.62 86 TYR A CA 1
ATOM 626 C C . TYR A 1 86 ? -13.012 3.629 3.052 1.00 89.62 86 TYR A C 1
ATOM 628 O O . TYR A 1 86 ? -13.013 4.708 2.472 1.00 89.62 86 TYR A O 1
ATOM 636 N N . GLY A 1 87 ? -13.050 3.507 4.374 1.00 89.88 87 GLY A N 1
ATOM 637 C CA . GLY A 1 87 ? -12.933 4.596 5.331 1.00 89.88 87 GLY A CA 1
ATOM 638 C C . GLY A 1 87 ? -11.735 4.393 6.257 1.00 89.88 87 GLY A C 1
ATOM 639 O O . GLY A 1 87 ? -11.273 3.271 6.488 1.00 89.88 87 GLY A O 1
ATOM 640 N N . CYS A 1 88 ? -11.237 5.493 6.794 1.00 91.25 88 CYS A N 1
ATOM 641 C CA . CYS A 1 88 ? -10.183 5.563 7.783 1.00 91.25 88 CYS A CA 1
ATOM 642 C C . CYS A 1 88 ? -10.772 5.553 9.188 1.00 91.25 88 CYS A C 1
ATOM 644 O O . CYS A 1 88 ? -11.727 6.270 9.476 1.00 91.25 88 CYS A O 1
ATOM 646 N N . CYS A 1 89 ? -10.156 4.783 10.079 1.00 90.75 89 CYS A N 1
ATOM 647 C CA . CYS A 1 89 ? -10.439 4.826 11.508 1.00 90.75 89 CYS A CA 1
ATOM 648 C C . CYS A 1 89 ? -9.415 5.694 12.239 1.00 90.75 89 CYS A C 1
ATOM 650 O O . CYS A 1 89 ? -8.301 5.211 12.483 1.00 90.75 89 CYS A O 1
ATOM 652 N N . PRO A 1 90 ? -9.765 6.947 12.588 1.00 84.19 90 PRO A N 1
ATOM 653 C CA . PRO A 1 90 ? -8.886 7.849 13.314 1.00 84.19 90 PRO A CA 1
ATOM 654 C C . PRO A 1 90 ? -8.941 7.516 14.807 1.00 84.19 90 PRO A C 1
ATOM 656 O O . PRO A 1 90 ? -9.642 8.159 15.585 1.00 84.19 90 PRO A O 1
ATOM 659 N N . LEU A 1 91 ? -8.216 6.481 15.228 1.00 78.38 91 LEU A N 1
ATOM 660 C CA . LEU A 1 91 ? -8.037 6.259 16.660 1.00 78.38 91 LEU A CA 1
ATOM 661 C C . LEU A 1 91 ? -7.127 7.360 17.229 1.00 78.38 91 LEU A C 1
ATOM 663 O O . LEU A 1 91 ? -6.115 7.697 16.602 1.00 78.38 91 LEU A O 1
ATOM 667 N N . PRO A 1 92 ? -7.442 7.920 18.411 1.00 69.00 92 PRO A N 1
ATOM 668 C CA . PRO A 1 92 ? -6.584 8.906 19.043 1.00 69.00 92 PRO A CA 1
ATOM 669 C C . PRO A 1 92 ? -5.213 8.283 19.297 1.00 69.00 92 PRO A C 1
ATOM 671 O O . PRO A 1 92 ? -5.084 7.263 19.979 1.00 69.00 92 PRO A O 1
ATOM 674 N N . LYS A 1 93 ? -4.169 8.918 18.756 1.00 59.94 93 LYS A N 1
ATOM 675 C CA . LYS A 1 93 ? -2.781 8.592 19.082 1.00 59.94 93 LYS A CA 1
ATOM 676 C C . LYS A 1 93 ? -2.530 9.052 20.516 1.00 59.94 93 LYS A C 1
ATOM 678 O O . LYS A 1 93 ? -2.029 10.153 20.734 1.00 59.94 93 LYS A O 1
ATOM 683 N N . VAL A 1 94 ? -2.899 8.242 21.506 1.00 52.00 94 VAL A N 1
ATOM 684 C CA . VAL A 1 94 ? -2.470 8.487 22.885 1.00 52.00 94 VAL A CA 1
ATOM 685 C C . VAL A 1 94 ? -0.967 8.242 22.944 1.00 52.00 94 VAL A C 1
ATOM 687 O O . VAL A 1 94 ? -0.492 7.114 23.041 1.00 52.00 94 VAL A O 1
ATOM 690 N N . ARG A 1 95 ? -0.202 9.329 22.809 1.00 45.31 95 ARG A N 1
ATOM 691 C CA . ARG A 1 95 ? 1.232 9.338 23.087 1.00 45.31 95 ARG A CA 1
ATOM 692 C C . ARG A 1 95 ? 1.388 9.125 24.588 1.00 45.31 95 ARG A C 1
ATOM 694 O O . ARG A 1 95 ? 1.266 10.074 25.356 1.00 45.31 95 ARG A O 1
ATOM 701 N N . TYR A 1 96 ? 1.627 7.890 25.017 1.00 45.03 96 TYR A N 1
ATOM 702 C CA . TYR A 1 96 ? 2.148 7.648 26.358 1.00 45.03 96 TYR A CA 1
ATOM 703 C C . TYR A 1 96 ? 3.526 8.309 26.419 1.00 45.03 96 TYR A C 1
ATOM 705 O O . TYR A 1 96 ? 4.502 7.846 25.832 1.00 45.03 96 TYR A O 1
ATOM 713 N N . ASN A 1 97 ? 3.581 9.463 27.073 1.00 39.84 97 ASN A N 1
ATOM 714 C CA . ASN A 1 97 ? 4.824 10.159 27.330 1.00 39.84 97 ASN A CA 1
ATOM 715 C C . ASN A 1 97 ? 5.510 9.398 28.469 1.00 39.84 97 ASN A C 1
ATOM 717 O O . ASN A 1 97 ? 5.274 9.681 29.639 1.00 39.84 97 ASN A O 1
ATOM 721 N N . LEU A 1 98 ? 6.295 8.367 28.145 1.00 43.91 98 LEU A N 1
ATOM 722 C CA . LEU A 1 98 ? 7.082 7.627 29.135 1.00 43.91 98 LEU A CA 1
ATOM 723 C C . LEU A 1 98 ? 8.345 8.431 29.516 1.00 43.91 98 LEU A C 1
ATOM 725 O O . LEU A 1 98 ? 9.462 7.933 29.461 1.00 43.91 98 LEU A O 1
ATOM 729 N N . TYR A 1 99 ? 8.161 9.704 29.868 1.00 45.22 99 TYR A N 1
ATOM 730 C CA . TYR A 1 99 ? 9.148 10.528 30.562 1.00 45.22 99 TYR A CA 1
ATOM 731 C C . TYR A 1 99 ? 8.665 10.699 32.001 1.00 45.22 99 TYR A C 1
ATOM 733 O O . TYR A 1 99 ? 8.126 11.735 32.377 1.00 45.22 99 TYR A O 1
ATOM 741 N N . LEU A 1 100 ? 8.826 9.649 32.802 1.00 37.56 100 LEU A N 1
ATOM 742 C CA . LEU A 1 100 ? 8.814 9.760 34.256 1.00 37.56 100 LEU A CA 1
ATOM 743 C C . LEU A 1 100 ? 10.179 9.260 34.751 1.00 37.56 100 LEU A C 1
ATOM 745 O O . LEU A 1 100 ? 10.448 8.064 34.751 1.00 37.56 100 LEU A O 1
ATOM 749 N N . GLU A 1 101 ? 11.039 10.231 35.078 1.00 39.28 101 GLU A N 1
ATOM 750 C CA . GLU A 1 101 ? 12.273 10.141 35.881 1.00 39.28 101 GLU A CA 1
ATOM 751 C C . GLU A 1 101 ? 13.359 9.134 35.424 1.00 39.28 101 GLU A C 1
ATOM 753 O O . GLU A 1 101 ? 13.606 8.104 36.050 1.00 39.28 101 GLU A O 1
ATOM 758 N N . ILE A 1 102 ? 14.124 9.491 34.379 1.00 47.16 102 ILE A N 1
ATOM 759 C CA . ILE A 1 102 ? 15.382 8.822 33.959 1.00 47.16 102 ILE A CA 1
ATOM 760 C C . ILE A 1 102 ? 16.547 9.190 34.916 1.00 47.16 102 ILE A C 1
ATOM 762 O O . ILE A 1 102 ? 17.638 9.534 34.475 1.00 47.16 102 ILE A O 1
ATOM 766 N N . ASN A 1 103 ? 16.337 9.140 36.236 1.00 42.94 103 ASN A N 1
ATOM 767 C CA . ASN A 1 103 ? 17.384 9.407 37.241 1.00 42.94 103 ASN A CA 1
ATOM 768 C C . ASN A 1 103 ? 17.795 8.166 38.061 1.00 42.94 103 ASN A C 1
ATOM 770 O O . ASN A 1 103 ? 18.624 8.272 38.957 1.00 42.94 103 ASN A O 1
ATOM 774 N N . LEU A 1 104 ? 17.282 6.970 37.737 1.00 45.69 104 LEU A N 1
ATOM 775 C CA . LEU A 1 104 ? 17.620 5.713 38.435 1.00 45.69 104 LEU A CA 1
ATOM 776 C C . LEU A 1 104 ? 18.307 4.642 37.561 1.00 45.69 104 LEU A C 1
ATOM 778 O O . LEU A 1 104 ? 18.562 3.539 38.033 1.00 45.69 104 LEU A O 1
ATOM 782 N N . ILE A 1 105 ? 18.653 4.939 36.301 1.00 50.84 105 ILE A N 1
ATOM 783 C CA . ILE A 1 105 ? 19.195 3.938 35.349 1.00 50.84 105 ILE A CA 1
ATOM 784 C C . ILE A 1 105 ? 20.727 3.765 35.448 1.00 50.84 105 ILE A C 1
ATOM 786 O O . ILE A 1 105 ? 21.285 2.846 34.856 1.00 50.84 105 ILE A O 1
ATOM 790 N N . GLN A 1 106 ? 21.436 4.559 36.258 1.00 48.03 106 GLN A N 1
ATOM 791 C CA . GLN A 1 106 ? 22.900 4.432 36.386 1.00 48.03 106 GLN A CA 1
ATOM 792 C C . GLN A 1 106 ? 23.384 3.158 37.112 1.00 48.03 106 GLN A C 1
ATOM 794 O O . GLN A 1 106 ? 24.586 2.909 37.146 1.00 48.03 106 GLN A O 1
ATOM 799 N N . THR A 1 107 ? 22.489 2.325 37.657 1.00 50.59 107 THR A N 1
ATOM 800 C CA . THR A 1 107 ? 22.847 1.081 38.371 1.00 50.59 107 THR A CA 1
ATOM 801 C C . THR A 1 107 ? 22.272 -0.194 37.750 1.00 50.59 107 THR A C 1
ATOM 803 O O . THR A 1 107 ? 22.468 -1.280 38.295 1.00 50.59 107 THR A O 1
ATOM 806 N N . ILE A 1 108 ? 21.583 -0.105 36.608 1.00 54.88 108 ILE A N 1
ATOM 807 C CA . ILE A 1 108 ? 20.912 -1.263 36.009 1.00 54.88 108 ILE A CA 1
ATOM 808 C C . ILE A 1 108 ? 21.858 -1.940 34.994 1.00 54.88 108 ILE A C 1
ATOM 810 O O . ILE A 1 108 ? 22.262 -1.301 34.020 1.00 54.88 108 ILE A O 1
ATOM 814 N N . PRO A 1 109 ? 22.230 -3.223 35.176 1.00 57.19 109 PRO A N 1
ATOM 815 C CA . PRO A 1 109 ? 23.202 -3.885 34.307 1.00 57.19 109 PRO A CA 1
ATOM 816 C C . PRO A 1 109 ? 22.677 -4.043 32.868 1.00 57.19 109 PRO A C 1
ATOM 818 O O . PRO A 1 109 ? 21.485 -4.261 32.660 1.00 57.19 109 PRO A O 1
ATOM 821 N N . LEU A 1 110 ? 23.576 -3.975 31.871 1.00 53.75 110 LEU A N 1
ATOM 822 C CA . LEU A 1 110 ? 23.278 -3.957 30.419 1.00 53.75 110 LEU A CA 1
ATOM 823 C C . LEU A 1 110 ? 22.318 -5.066 29.927 1.00 53.75 110 LEU A C 1
ATOM 825 O O . LEU A 1 110 ? 21.670 -4.925 28.895 1.00 53.75 110 LEU A O 1
ATOM 829 N N . ILE A 1 111 ? 22.192 -6.155 30.679 1.00 54.97 111 ILE A N 1
ATOM 830 C CA . ILE A 1 111 ? 21.246 -7.259 30.460 1.00 54.97 111 ILE A CA 1
ATOM 831 C C . ILE A 1 111 ? 19.768 -6.879 30.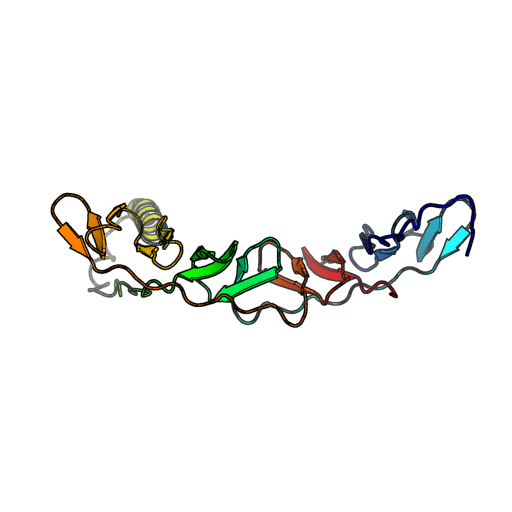643 1.00 54.97 111 ILE A C 1
ATOM 833 O O . ILE A 1 111 ? 18.910 -7.510 30.034 1.00 54.97 111 ILE A O 1
ATOM 837 N N . PHE A 1 112 ? 19.447 -5.838 31.415 1.00 54.44 112 PHE A N 1
ATOM 838 C CA . PHE A 1 112 ? 18.077 -5.321 31.501 1.00 54.44 112 PHE A CA 1
ATOM 839 C C . PHE A 1 112 ? 17.750 -4.324 30.390 1.00 54.44 112 PHE A C 1
ATOM 841 O O . PHE A 1 112 ? 16.577 -4.050 30.178 1.00 54.44 112 PHE A O 1
ATOM 848 N N . LEU A 1 113 ? 18.733 -3.800 29.642 1.00 55.28 113 LEU A N 1
ATOM 849 C CA . LEU A 1 113 ? 18.455 -2.947 28.481 1.00 55.28 113 LEU A CA 1
ATOM 850 C C . LEU A 1 113 ? 17.839 -3.749 27.337 1.00 55.28 113 LEU A C 1
ATOM 852 O O . LEU A 1 113 ? 16.965 -3.232 26.662 1.00 55.28 113 LEU A O 1
ATOM 856 N N . THR A 1 114 ? 18.219 -5.008 27.117 1.00 57.16 114 THR A N 1
ATOM 857 C CA . THR A 1 114 ? 17.620 -5.823 26.044 1.00 57.16 114 THR A CA 1
ATOM 858 C C . THR A 1 114 ? 16.183 -6.226 26.366 1.00 57.16 114 THR A C 1
ATOM 860 O O . THR A 1 114 ? 15.354 -6.248 25.459 1.00 57.16 114 THR A O 1
ATOM 863 N N . THR A 1 115 ? 15.857 -6.459 27.643 1.00 56.69 115 THR A N 1
ATOM 864 C CA . THR A 1 115 ? 14.483 -6.704 28.107 1.00 56.69 115 THR A CA 1
ATOM 865 C C . THR A 1 115 ? 13.665 -5.417 28.201 1.00 56.69 115 THR A C 1
ATOM 867 O O . THR A 1 115 ? 12.497 -5.447 27.830 1.00 56.69 115 THR A O 1
ATOM 870 N N . PHE A 1 116 ? 14.257 -4.277 28.584 1.00 58.72 116 PHE A N 1
ATOM 871 C CA . PHE A 1 116 ? 13.618 -2.955 28.499 1.00 58.72 116 PHE A CA 1
ATOM 872 C C . PHE A 1 116 ? 13.375 -2.528 27.055 1.00 58.72 116 PHE A C 1
ATOM 874 O O . PHE A 1 116 ? 12.308 -2.009 26.775 1.00 58.72 116 PHE A O 1
ATOM 881 N N . ILE A 1 117 ? 14.311 -2.762 26.131 1.00 60.53 117 ILE A N 1
ATOM 882 C CA . ILE A 1 117 ? 14.145 -2.485 24.698 1.00 60.53 117 ILE A CA 1
ATOM 883 C C . ILE A 1 117 ? 13.093 -3.427 24.106 1.00 60.53 117 ILE A C 1
ATOM 885 O O . ILE A 1 117 ? 12.263 -2.965 23.335 1.00 60.53 117 ILE A O 1
ATOM 889 N N . TRP A 1 118 ? 13.046 -4.705 24.503 1.00 50.12 118 TRP A N 1
ATOM 890 C CA . TRP A 1 118 ? 11.963 -5.621 24.118 1.00 50.12 118 TRP A CA 1
ATOM 891 C C . TRP A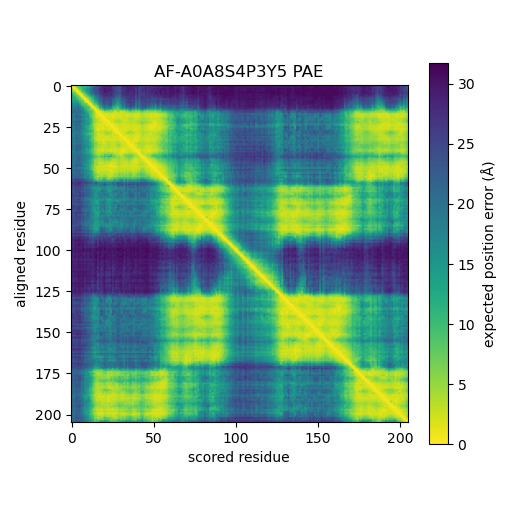 1 118 ? 10.603 -5.201 24.681 1.00 50.12 118 TRP A C 1
ATOM 893 O O . TRP A 1 118 ? 9.626 -5.206 23.937 1.00 50.12 118 TRP A O 1
ATOM 903 N N . LEU A 1 119 ? 10.525 -4.786 25.951 1.00 49.62 119 LEU A N 1
ATOM 904 C CA . LEU A 1 119 ? 9.302 -4.219 26.523 1.00 49.62 119 LEU A CA 1
ATOM 905 C C . LEU A 1 119 ? 8.924 -2.933 25.788 1.00 49.62 119 LEU A C 1
ATOM 907 O O . LEU A 1 119 ? 7.780 -2.786 25.403 1.00 49.62 119 LEU A O 1
ATOM 911 N N . TYR A 1 120 ? 9.866 -2.032 25.517 1.00 49.59 120 TYR A N 1
ATOM 912 C CA . TYR A 1 120 ? 9.639 -0.774 24.802 1.00 49.59 120 TYR A CA 1
ATOM 913 C C . TYR A 1 120 ? 9.149 -1.023 23.367 1.00 49.59 120 TYR A C 1
ATOM 915 O O . TYR A 1 120 ? 8.183 -0.401 22.931 1.00 49.59 120 TYR A O 1
ATOM 923 N N . PHE A 1 121 ? 9.724 -2.001 22.663 1.00 49.06 121 PHE A N 1
ATOM 924 C CA . PHE A 1 121 ? 9.293 -2.440 21.331 1.00 49.06 121 PHE A CA 1
ATOM 925 C C . PHE A 1 121 ? 7.918 -3.136 21.363 1.00 49.06 121 PHE A C 1
ATOM 927 O O . PHE A 1 121 ? 7.118 -2.954 20.448 1.00 49.06 121 PHE A O 1
ATOM 934 N N . TYR A 1 122 ? 7.594 -3.860 22.443 1.00 45.12 122 TYR A N 1
ATOM 935 C CA . TYR A 1 122 ? 6.261 -4.423 22.702 1.00 45.12 122 TYR A CA 1
ATOM 936 C C . TYR A 1 122 ? 5.253 -3.363 23.189 1.00 45.12 122 TYR A C 1
ATOM 938 O O . TYR A 1 122 ? 4.053 -3.538 23.040 1.00 45.12 122 TYR A O 1
ATOM 946 N N . ILE A 1 123 ? 5.693 -2.231 23.739 1.00 45.59 123 ILE A N 1
ATOM 947 C CA . ILE A 1 123 ? 4.822 -1.108 24.116 1.00 45.59 123 ILE A CA 1
ATOM 948 C C . ILE A 1 123 ? 4.532 -0.220 22.895 1.00 45.59 123 ILE A C 1
ATOM 950 O O . ILE A 1 123 ? 3.470 0.389 22.848 1.00 45.59 123 ILE A O 1
ATOM 954 N N . TYR A 1 124 ? 5.363 -0.241 21.840 1.00 47.69 124 TYR A N 1
ATOM 955 C CA . TYR A 1 124 ? 5.047 0.250 20.478 1.00 47.69 124 TYR A CA 1
ATOM 956 C C . TYR A 1 124 ? 3.969 -0.601 19.760 1.00 47.69 124 TYR A C 1
ATOM 958 O O . TYR A 1 124 ? 3.950 -0.752 18.535 1.00 47.69 124 TYR A O 1
ATOM 966 N N . PHE A 1 125 ? 3.052 -1.176 20.537 1.00 47.88 125 PHE A N 1
ATOM 967 C CA . PHE A 1 125 ? 2.030 -2.115 20.119 1.00 47.88 125 PHE A CA 1
ATOM 968 C C . PHE A 1 125 ? 1.005 -1.434 19.211 1.00 47.88 125 PHE A C 1
ATOM 970 O O . PHE A 1 125 ? 0.135 -0.682 19.636 1.00 47.88 125 PHE A O 1
ATOM 977 N N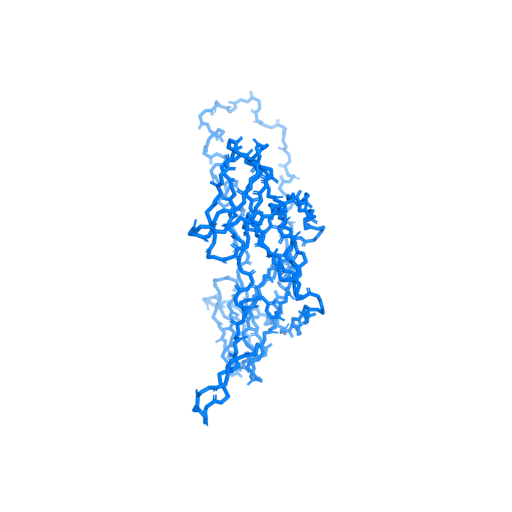 . HIS A 1 126 ? 1.155 -1.719 17.924 1.00 51.78 126 HIS A N 1
ATOM 978 C CA . HIS A 1 126 ? 0.145 -1.759 16.876 1.00 51.78 126 HIS A CA 1
ATOM 979 C C . HIS A 1 126 ? -1.257 -1.213 17.253 1.00 51.78 126 HIS A C 1
ATOM 981 O O . HIS A 1 126 ? -2.165 -1.971 17.604 1.00 51.78 126 HIS A O 1
ATOM 987 N N . PHE A 1 127 ? -1.472 0.097 17.075 1.00 60.84 127 PHE A N 1
ATOM 988 C CA . PHE A 1 127 ? -2.803 0.725 17.074 1.00 60.84 127 PHE A CA 1
ATOM 989 C C . PHE A 1 127 ? -3.586 0.270 15.835 1.00 60.84 127 PHE A C 1
ATOM 991 O O . PHE A 1 127 ? -3.628 0.941 14.808 1.00 60.84 127 PHE A O 1
ATOM 998 N N . LYS A 1 128 ? -4.154 -0.933 15.895 1.00 72.44 128 LYS A N 1
ATOM 999 C CA . LYS A 1 128 ? -5.116 -1.437 14.910 1.00 72.44 128 LYS A CA 1
ATOM 1000 C C . LYS A 1 128 ? -6.528 -1.168 15.416 1.00 72.44 128 LYS A C 1
ATOM 1002 O O . LYS A 1 128 ? -6.810 -1.387 16.591 1.00 72.44 128 LYS A O 1
ATOM 1007 N N . ALA A 1 129 ? -7.408 -0.705 14.540 1.00 86.69 129 ALA A N 1
ATOM 1008 C CA . ALA A 1 129 ? -8.827 -0.604 14.850 1.00 86.69 129 ALA A CA 1
ATOM 1009 C C . ALA A 1 129 ? -9.543 -1.917 14.516 1.00 86.69 129 ALA A C 1
ATOM 1011 O O . ALA A 1 129 ? -9.214 -2.590 13.537 1.00 86.69 129 ALA A O 1
ATOM 1012 N N . VAL A 1 130 ? -10.544 -2.259 15.318 1.00 91.25 130 VAL A N 1
ATOM 1013 C CA . VAL A 1 130 ? -11.530 -3.294 15.012 1.00 91.25 130 VAL A CA 1
ATOM 1014 C C . VAL A 1 130 ? -12.643 -2.632 14.206 1.00 91.25 130 VAL A C 1
ATOM 1016 O O . VAL A 1 130 ? -13.303 -1.712 14.687 1.00 91.25 130 VAL A O 1
ATOM 1019 N N . CYS A 1 131 ? -12.834 -3.064 12.961 1.00 92.12 131 CYS A N 1
ATOM 1020 C CA . CYS A 1 131 ? -13.906 -2.555 12.111 1.00 92.12 131 CYS A CA 1
ATOM 1021 C C . CYS A 1 131 ? -15.242 -3.171 12.541 1.00 92.12 131 CYS A C 1
ATOM 1023 O O . CYS A 1 131 ? -15.379 -4.395 12.526 1.00 92.12 131 CYS A O 1
ATOM 1025 N N . CYS A 1 132 ? -16.227 -2.342 12.881 1.00 92.81 132 CYS A N 1
ATOM 1026 C CA . CYS A 1 132 ? -17.556 -2.834 13.221 1.00 92.81 132 CYS A CA 1
ATOM 1027 C C . CYS A 1 132 ? -18.342 -3.230 11.960 1.00 92.81 132 CYS A C 1
ATOM 1029 O O . CYS A 1 132 ? -18.099 -2.720 10.858 1.00 92.81 132 CYS A O 1
ATOM 1031 N N . SER A 1 133 ? -19.273 -4.173 12.130 1.00 91.25 133 SER A N 1
ATOM 1032 C CA . SER A 1 133 ? -20.106 -4.738 11.059 1.00 91.25 133 SER A CA 1
ATOM 1033 C C . SER A 1 133 ? -21.181 -3.782 10.542 1.00 91.25 133 SER A C 1
ATOM 1035 O O . SER A 1 133 ? -21.718 -4.001 9.462 1.00 91.25 133 SER A O 1
ATOM 1037 N N . ASP A 1 134 ? -21.457 -2.705 11.274 1.00 90.44 134 ASP A N 1
ATOM 1038 C CA . ASP A 1 134 ? -22.384 -1.639 10.882 1.00 90.44 134 ASP A CA 1
ATOM 1039 C C . ASP A 1 134 ? -21.918 -0.837 9.656 1.00 90.44 134 ASP A C 1
ATOM 1041 O O . ASP A 1 134 ? -22.673 -0.054 9.084 1.00 90.44 134 ASP A O 1
ATOM 1045 N N . GLY A 1 135 ? -20.660 -1.012 9.248 1.00 88.25 135 GLY A N 1
ATOM 1046 C CA . GLY A 1 135 ? -20.083 -0.307 8.118 1.00 88.25 135 GLY A CA 1
ATOM 1047 C C . GLY A 1 135 ? -19.696 1.138 8.424 1.00 88.25 135 GLY A C 1
ATOM 1048 O O . GLY A 1 135 ? -18.989 1.714 7.609 1.00 88.25 135 GLY A O 1
ATOM 1049 N N . VAL A 1 136 ? -19.989 1.692 9.600 1.00 91.12 136 VAL A N 1
ATOM 1050 C CA . VAL A 1 136 ? -19.793 3.126 9.895 1.00 91.12 136 VAL A CA 1
ATOM 1051 C C . VAL A 1 136 ? -18.841 3.360 11.063 1.00 91.12 136 VAL A C 1
ATOM 1053 O O . VAL A 1 136 ? -18.096 4.337 11.032 1.00 91.12 136 VAL A O 1
ATOM 1056 N N . HIS A 1 137 ? -18.773 2.456 12.039 1.00 92.25 137 HIS A N 1
ATOM 1057 C CA . HIS A 1 137 ? -17.958 2.660 13.233 1.00 92.25 137 HIS A CA 1
ATOM 1058 C C . HIS A 1 137 ? -16.780 1.694 13.333 1.00 92.25 137 HIS A C 1
ATOM 1060 O O . HIS A 1 137 ? -16.673 0.664 12.650 1.00 92.25 137 HIS A O 1
ATOM 1066 N N . CYS A 1 138 ? -15.849 2.057 14.198 1.00 93.06 138 CYS A N 1
ATOM 1067 C CA . CYS A 1 138 ? -14.732 1.227 14.581 1.00 93.06 138 CYS A CA 1
ATOM 1068 C C . CYS A 1 138 ? -14.334 1.441 16.030 1.00 93.06 138 CYS A C 1
ATOM 1070 O O . CYS A 1 138 ? -14.592 2.471 16.650 1.00 93.06 138 CYS A O 1
ATOM 1072 N N . CYS A 1 139 ? -13.681 0.418 16.554 1.00 91.75 139 CYS A N 1
ATOM 1073 C CA . CYS A 1 139 ? -13.323 0.308 17.947 1.00 91.75 139 CYS A CA 1
ATOM 1074 C C . CYS A 1 139 ? -11.804 0.164 18.114 1.00 91.75 139 CYS A C 1
ATOM 1076 O O . CYS A 1 139 ? -11.117 -0.298 17.198 1.00 91.75 139 CYS A O 1
ATOM 1078 N N . PRO A 1 140 ? -11.242 0.551 19.268 1.00 88.81 140 PRO A N 1
ATOM 1079 C CA . PRO A 1 140 ? -9.825 0.351 19.544 1.00 88.81 140 PRO A CA 1
ATOM 1080 C C . PRO A 1 140 ? -9.474 -1.142 19.658 1.00 88.81 140 PRO A C 1
ATOM 1082 O O . PRO A 1 140 ? -10.328 -1.981 19.954 1.00 88.81 140 PRO A O 1
ATOM 1085 N N . SER A 1 141 ? -8.202 -1.484 19.435 1.00 83.62 141 SER A N 1
ATOM 1086 C CA . SER A 1 141 ? -7.709 -2.863 19.564 1.00 83.62 141 SER A CA 1
ATOM 1087 C C . SER A 1 141 ? -8.049 -3.472 20.931 1.00 83.62 141 SER A C 1
ATOM 1089 O O . SER A 1 141 ? -7.970 -2.800 21.962 1.00 83.62 141 SER A O 1
ATOM 1091 N N . GLY A 1 142 ? -8.402 -4.759 20.947 1.00 82.69 142 GLY A N 1
ATOM 1092 C CA . GLY A 1 142 ? -8.748 -5.485 22.174 1.00 82.69 142 GLY A CA 1
ATOM 1093 C C . GLY A 1 142 ? -10.156 -5.202 22.705 1.00 82.69 142 GLY A C 1
ATOM 1094 O O . GLY A 1 142 ? -10.444 -5.522 23.857 1.00 82.69 142 GLY A O 1
ATOM 1095 N N . THR A 1 143 ? -11.025 -4.606 21.886 1.00 88.44 143 THR A N 1
ATOM 1096 C CA . THR A 1 143 ? -12.442 -4.393 22.203 1.00 88.44 143 THR A CA 1
ATOM 1097 C C . THR A 1 143 ? -13.345 -5.062 21.165 1.00 88.44 143 THR A C 1
ATOM 1099 O O . THR A 1 143 ? -12.908 -5.370 20.055 1.00 88.44 143 THR A O 1
ATOM 1102 N N . THR A 1 144 ? -14.599 -5.321 21.536 1.00 91.12 144 THR A N 1
ATOM 1103 C CA . THR A 1 144 ? -15.623 -5.925 20.670 1.00 91.12 144 THR A CA 1
ATOM 1104 C C . THR A 1 144 ? -16.719 -4.908 20.393 1.00 91.12 144 THR A C 1
ATOM 1106 O O . THR A 1 144 ? -17.200 -4.259 21.320 1.00 91.12 144 THR A O 1
ATOM 1109 N N . CYS A 1 145 ? -17.121 -4.773 19.131 1.00 92.44 145 CYS A N 1
ATOM 1110 C CA . CYS A 1 145 ? -18.215 -3.885 18.754 1.00 92.44 145 CYS A CA 1
ATOM 1111 C C . CYS A 1 145 ? -19.555 -4.434 19.257 1.00 92.44 145 CYS A C 1
ATOM 1113 O O . CYS A 1 145 ? -19.962 -5.526 18.861 1.00 92.44 145 CYS A O 1
ATOM 1115 N N . ASP A 1 146 ? -20.258 -3.649 20.062 1.00 93.94 146 ASP A N 1
ATOM 1116 C CA . ASP A 1 146 ? -21.668 -3.842 20.381 1.00 93.94 146 ASP A CA 1
ATOM 1117 C C . ASP A 1 146 ? -22.482 -2.830 19.576 1.00 93.94 146 ASP A C 1
ATOM 1119 O O . ASP A 1 146 ? -22.651 -1.672 19.962 1.00 93.94 146 ASP A O 1
ATOM 1123 N N . VAL A 1 147 ? -22.926 -3.269 18.397 1.00 89.56 147 VAL A N 1
ATOM 1124 C CA . VAL A 1 147 ? -23.634 -2.417 17.431 1.00 89.56 147 VAL A CA 1
ATOM 1125 C C . VAL A 1 147 ? -25.019 -2.016 17.946 1.00 89.56 147 VAL A C 1
ATOM 1127 O O . VAL A 1 147 ? -25.482 -0.921 17.646 1.00 89.56 147 VAL A O 1
ATOM 1130 N N . SER A 1 148 ? -25.661 -2.864 18.752 1.00 89.75 148 SER A N 1
ATOM 1131 C CA . SER A 1 148 ? -26.977 -2.579 19.333 1.00 89.75 148 SER A CA 1
ATOM 1132 C C . SER A 1 148 ? -26.894 -1.502 20.415 1.00 89.75 148 SER A C 1
ATOM 1134 O O . SER A 1 148 ? -27.774 -0.648 20.498 1.00 89.75 148 SER A O 1
ATOM 1136 N N . ALA A 1 149 ? -25.839 -1.530 21.235 1.00 88.00 149 ALA A N 1
ATOM 1137 C CA . ALA A 1 149 ? -25.605 -0.529 22.276 1.00 88.00 149 ALA A CA 1
ATOM 1138 C C . ALA A 1 149 ? -24.858 0.723 21.777 1.00 88.00 149 ALA A C 1
ATOM 1140 O O . ALA A 1 149 ? -24.818 1.727 22.490 1.00 88.00 149 ALA A O 1
ATOM 1141 N N . GLY A 1 150 ? -24.241 0.657 20.594 1.00 89.75 150 GLY A N 1
ATOM 1142 C CA . GLY A 1 150 ? -23.423 1.726 20.022 1.00 89.75 150 GLY A CA 1
ATOM 1143 C C . GLY A 1 150 ? -22.108 1.960 20.767 1.00 89.75 150 GLY A C 1
ATOM 1144 O O . GLY A 1 150 ? -21.714 3.105 20.995 1.00 89.75 150 GLY A O 1
ATOM 1145 N N . LYS A 1 151 ? -21.465 0.885 21.239 1.00 92.25 151 LYS A N 1
ATOM 1146 C CA . LYS A 1 151 ? -20.297 0.952 22.134 1.00 92.25 151 LYS A CA 1
ATOM 1147 C C . LYS A 1 151 ? -19.262 -0.124 21.817 1.00 92.25 151 LYS A C 1
ATOM 1149 O O . LYS A 1 151 ? -19.554 -1.140 21.191 1.00 92.25 151 LYS A O 1
ATOM 1154 N N . CYS A 1 152 ? -18.041 0.089 22.293 1.00 91.94 152 CYS A N 1
ATOM 1155 C CA . CYS A 1 152 ? -16.963 -0.893 22.263 1.00 91.94 152 CYS A CA 1
ATOM 1156 C C . CYS A 1 152 ? -16.814 -1.533 23.645 1.00 91.94 152 CYS A C 1
ATOM 1158 O O . CYS A 1 152 ? -16.464 -0.853 24.611 1.00 91.94 152 CYS A O 1
ATOM 1160 N N . ASN A 1 153 ? -17.031 -2.841 23.744 1.00 93.19 153 ASN A N 1
ATOM 1161 C CA . ASN A 1 153 ? -16.943 -3.580 25.001 1.00 93.19 153 ASN A CA 1
ATOM 1162 C C . ASN A 1 153 ? -15.544 -4.175 25.203 1.00 93.19 153 ASN A C 1
ATOM 1164 O O . ASN A 1 153 ? -14.939 -4.724 24.277 1.00 93.19 153 ASN A O 1
ATOM 1168 N N . ARG A 1 154 ? -15.039 -4.109 26.436 1.00 89.81 154 ARG A N 1
ATOM 1169 C CA . ARG A 1 154 ? -13.783 -4.726 26.879 1.00 89.81 154 ARG A CA 1
ATOM 1170 C C . ARG A 1 154 ? -13.975 -5.349 28.260 1.00 89.81 154 ARG A C 1
ATOM 1172 O O . ARG A 1 154 ? -13.800 -4.687 29.282 1.00 89.81 154 ARG A O 1
ATOM 1179 N N . GLY A 1 155 ? -14.329 -6.633 28.295 1.00 86.00 155 GLY A N 1
ATOM 1180 C CA . GLY A 1 155 ? -14.705 -7.301 29.544 1.00 86.00 155 GLY A CA 1
ATOM 1181 C C . GLY A 1 155 ? -15.922 -6.616 30.171 1.00 86.00 155 GLY A C 1
ATOM 1182 O O . GLY A 1 155 ? -16.946 -6.484 29.512 1.00 86.00 155 GLY A O 1
ATOM 1183 N N . ASN A 1 156 ? -15.781 -6.127 31.407 1.00 84.50 156 ASN A N 1
ATOM 1184 C CA . ASN A 1 156 ? -16.839 -5.404 32.130 1.00 84.50 156 ASN A CA 1
ATOM 1185 C C . ASN A 1 156 ? -16.817 -3.879 31.912 1.00 84.50 156 ASN A C 1
ATOM 1187 O O . ASN A 1 156 ? -17.589 -3.158 32.540 1.00 84.50 156 ASN A O 1
ATOM 1191 N N . SER A 1 157 ? -15.918 -3.366 31.071 1.00 86.25 157 SER A N 1
ATOM 1192 C CA . SER A 1 157 ? -15.816 -1.939 30.755 1.00 86.25 157 SER A CA 1
ATOM 1193 C C . SER A 1 157 ? -16.279 -1.664 29.329 1.00 86.25 157 SER A C 1
ATOM 1195 O O . SER A 1 157 ? -16.175 -2.527 28.457 1.00 86.25 157 SER A O 1
ATOM 1197 N N . PHE A 1 158 ? -16.750 -0.443 29.078 1.00 89.44 158 PHE A N 1
ATOM 1198 C CA . PHE A 1 158 ? -17.101 0.021 27.739 1.00 89.44 158 PHE A CA 1
ATOM 1199 C C . PHE A 1 158 ? -16.368 1.319 27.401 1.00 89.44 158 PHE A C 1
ATOM 1201 O O . PHE A 1 158 ? -15.953 2.078 28.277 1.00 89.44 158 PHE A O 1
ATOM 1208 N N . THR A 1 159 ? -16.204 1.574 26.113 1.00 88.31 159 THR A N 1
ATOM 1209 C CA . THR A 1 159 ? -15.712 2.841 25.570 1.00 88.31 159 THR A CA 1
ATOM 1210 C C . THR A 1 159 ? -16.592 3.225 24.393 1.0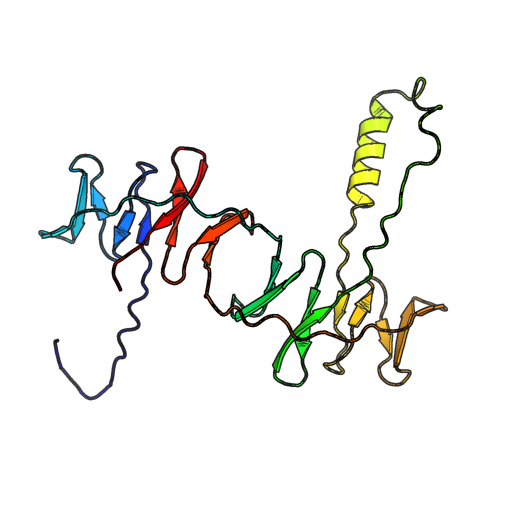0 88.31 159 TH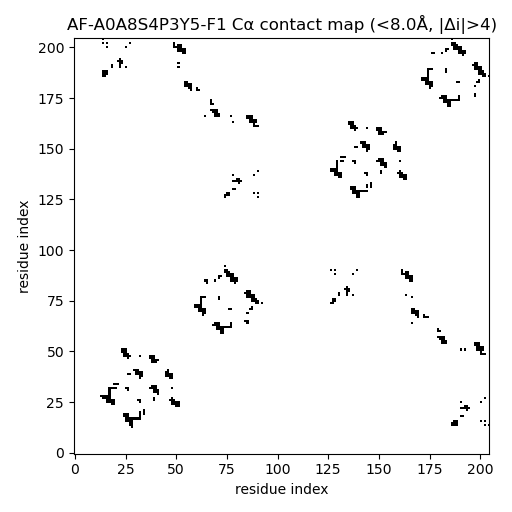R A C 1
ATOM 1212 O O . THR A 1 159 ? -17.208 2.363 23.762 1.00 88.31 159 THR A O 1
ATOM 1215 N N . GLU A 1 160 ? -16.691 4.516 24.116 1.00 89.62 160 GLU A N 1
ATOM 1216 C CA . GLU A 1 160 ? -17.380 4.987 22.922 1.00 89.62 160 GLU A CA 1
ATOM 1217 C C . GLU A 1 160 ? -16.643 4.524 21.663 1.00 89.62 160 GLU A C 1
ATOM 1219 O O . GLU A 1 160 ? -15.411 4.455 21.617 1.00 89.62 160 GLU A O 1
ATOM 1224 N N . TRP A 1 161 ? -17.419 4.154 20.650 1.00 91.81 161 TRP A N 1
ATOM 1225 C CA . TRP A 1 161 ? -16.892 3.847 19.330 1.00 91.81 161 TRP A CA 1
ATOM 1226 C C . TRP A 1 161 ? -16.518 5.115 18.562 1.00 91.81 161 TRP A C 1
ATOM 1228 O O . TRP A 1 161 ? -16.970 6.217 18.863 1.00 91.81 161 TRP A O 1
ATOM 1238 N N . PHE A 1 162 ? -15.684 4.948 17.546 1.00 90.44 162 PHE A N 1
ATOM 1239 C CA . PHE A 1 162 ? -15.254 6.028 16.671 1.00 90.44 162 PHE A CA 1
ATOM 1240 C C . PHE A 1 162 ? -15.950 5.893 15.323 1.00 90.44 162 PHE A C 1
ATOM 1242 O O . PHE A 1 162 ? -16.098 4.788 14.800 1.00 90.44 162 PHE A O 1
ATOM 1249 N N . THR A 1 163 ? -16.355 7.014 14.736 1.00 90.75 163 THR A N 1
ATOM 1250 C CA . THR A 1 163 ? -16.916 7.040 13.383 1.00 90.75 163 THR A CA 1
ATOM 1251 C C . THR A 1 163 ? -15.790 6.986 12.354 1.00 90.75 163 THR A C 1
ATOM 1253 O O . THR A 1 163 ? -14.766 7.662 12.492 1.00 90.75 163 THR A O 1
ATOM 1256 N N . LYS A 1 164 ? -15.968 6.168 11.316 1.00 90.25 164 LYS A N 1
ATOM 1257 C CA . LYS A 1 164 ? -15.076 6.147 10.155 1.00 90.25 164 LYS A CA 1
ATOM 1258 C C . LYS A 1 164 ? -15.164 7.485 9.426 1.00 90.25 164 LYS A C 1
ATOM 1260 O O . LYS A 1 164 ? -16.238 8.061 9.292 1.00 90.25 164 LYS A O 1
ATOM 1265 N N . VAL A 1 165 ? -14.031 7.935 8.912 1.00 89.88 165 VAL A N 1
ATOM 1266 C CA . VAL A 1 165 ? -13.947 9.064 7.979 1.00 89.88 165 VAL A CA 1
ATOM 1267 C C . VAL A 1 165 ? -13.707 8.494 6.592 1.00 89.88 165 VAL A C 1
ATOM 1269 O O . VAL A 1 165 ? -12.988 7.506 6.471 1.00 89.88 165 VAL A O 1
ATOM 1272 N N . ASP A 1 166 ? -14.278 9.080 5.547 1.00 87.00 166 ASP A N 1
ATOM 1273 C CA . ASP A 1 166 ? -14.018 8.609 4.187 1.00 87.00 166 ASP A CA 1
ATOM 1274 C C . ASP A 1 166 ? -12.520 8.652 3.876 1.00 87.00 166 ASP A C 1
ATOM 1276 O O . ASP A 1 166 ? -11.816 9.618 4.194 1.00 87.00 166 ASP A O 1
ATOM 1280 N N . ALA A 1 167 ? -12.010 7.567 3.292 1.00 84.44 167 ALA A N 1
ATOM 1281 C CA . ALA A 1 167 ? -10.625 7.541 2.865 1.00 84.44 167 ALA A CA 1
ATOM 1282 C C . ALA A 1 167 ? -10.438 8.502 1.695 1.00 84.44 167 ALA A C 1
ATOM 1284 O O . ALA A 1 167 ? -11.316 8.653 0.842 1.00 84.44 167 ALA A O 1
ATOM 1285 N N . GLN A 1 168 ? -9.270 9.137 1.635 1.00 82.12 168 GLN A N 1
ATOM 1286 C CA . GLN A 1 168 ? -8.974 10.028 0.527 1.00 82.12 168 GLN A CA 1
ATOM 1287 C C . GLN A 1 168 ? -8.884 9.206 -0.754 1.00 82.12 168 GLN A C 1
ATOM 1289 O O . GLN A 1 168 ? -8.110 8.245 -0.838 1.00 82.12 168 GLN A O 1
ATOM 1294 N N . ALA A 1 169 ? -9.686 9.592 -1.746 1.00 67.19 169 ALA A N 1
ATOM 1295 C CA . ALA A 1 169 ? -9.521 9.111 -3.102 1.00 67.19 169 ALA A CA 1
ATOM 1296 C C . ALA A 1 169 ? -8.154 9.584 -3.600 1.00 67.19 169 ALA A C 1
ATOM 1298 O O . ALA A 1 169 ? -7.813 10.764 -3.518 1.00 67.19 169 ALA A O 1
ATOM 1299 N N . VAL A 1 170 ? -7.348 8.644 -4.072 1.00 67.25 170 VAL A N 1
ATOM 1300 C CA . VAL A 1 170 ? -6.019 8.947 -4.590 1.00 67.25 170 VAL A CA 1
ATOM 1301 C C . VAL A 1 170 ? -6.202 9.564 -5.987 1.00 67.25 170 VAL A C 1
ATOM 1303 O O . VAL A 1 170 ? -6.398 8.839 -6.960 1.00 67.25 170 VAL A O 1
ATOM 1306 N N . GLU A 1 171 ? -6.211 10.902 -6.081 1.00 58.09 171 GLU A N 1
ATOM 1307 C CA . GLU A 1 171 ? -6.424 11.648 -7.344 1.00 58.09 171 GLU A CA 1
ATOM 1308 C C . GLU A 1 171 ? -5.297 11.431 -8.368 1.00 58.09 171 GLU A C 1
ATOM 1310 O O . GLU A 1 171 ? -5.530 11.474 -9.576 1.00 58.09 171 GLU A O 1
ATOM 1315 N N . SER A 1 172 ? -4.085 11.119 -7.906 1.00 59.59 172 SER A N 1
ATOM 1316 C CA . SER A 1 172 ? -2.979 10.655 -8.739 1.00 59.59 172 SER A CA 1
ATOM 1317 C C . SER A 1 172 ? -2.587 9.260 -8.276 1.00 59.59 172 SER A C 1
ATOM 1319 O O . SER A 1 172 ? -2.005 9.101 -7.212 1.00 59.59 172 SER A O 1
ATOM 1321 N N . LYS A 1 173 ? -2.954 8.225 -9.039 1.00 63.22 173 LYS A N 1
ATOM 1322 C CA . LYS A 1 173 ? -2.650 6.824 -8.703 1.00 63.22 173 LYS A CA 1
ATOM 1323 C C . LYS A 1 173 ? -1.136 6.624 -8.587 1.00 63.22 173 LYS A C 1
ATOM 1325 O O . LYS A 1 173 ? -0.473 6.323 -9.567 1.00 63.22 173 LYS A O 1
ATOM 1330 N N . THR A 1 174 ? -0.549 6.825 -7.418 1.00 72.44 174 THR A N 1
ATOM 1331 C CA . THR A 1 174 ? 0.881 6.603 -7.232 1.00 72.44 174 THR A CA 1
ATOM 1332 C C . THR A 1 174 ? 1.141 5.128 -6.956 1.00 72.44 174 THR A C 1
ATOM 1334 O O . THR A 1 174 ? 0.363 4.435 -6.299 1.00 72.44 174 THR A O 1
ATOM 1337 N N . VAL A 1 175 ? 2.247 4.616 -7.487 1.00 77.94 175 VAL A N 1
ATOM 1338 C CA . VAL A 1 175 ? 2.724 3.268 -7.188 1.00 77.94 175 VAL A CA 1
ATOM 1339 C C . VAL A 1 175 ? 3.672 3.365 -6.003 1.00 77.94 175 VAL A C 1
ATOM 1341 O O . VAL A 1 175 ? 4.706 4.026 -6.079 1.00 77.94 175 VAL A O 1
ATOM 1344 N N . ILE A 1 176 ? 3.317 2.711 -4.901 1.00 78.38 176 ILE A N 1
ATOM 1345 C CA . ILE A 1 176 ? 4.131 2.683 -3.687 1.00 78.38 176 ILE A CA 1
ATOM 1346 C C . ILE A 1 176 ? 5.217 1.611 -3.802 1.00 78.38 176 ILE A C 1
ATOM 1348 O O . ILE A 1 176 ? 4.952 0.452 -4.125 1.00 78.38 176 ILE A O 1
ATOM 1352 N N . CYS A 1 177 ? 6.445 1.995 -3.478 1.00 81.88 177 CYS A N 1
ATOM 1353 C CA . CYS A 1 177 ? 7.637 1.167 -3.531 1.00 81.88 177 CYS A CA 1
ATOM 1354 C C . CYS A 1 177 ? 8.201 0.933 -2.120 1.00 81.88 177 CYS A C 1
ATOM 1356 O O . CYS A 1 177 ? 7.994 1.727 -1.198 1.00 81.88 177 CYS A O 1
ATOM 1358 N N . GLY A 1 178 ? 8.925 -0.173 -1.928 1.00 75.88 178 GLY A N 1
ATOM 1359 C CA . GLY A 1 178 ? 9.655 -0.416 -0.678 1.00 75.88 178 GLY A CA 1
ATOM 1360 C C . GLY A 1 178 ? 8.794 -0.479 0.582 1.00 75.88 178 GLY A C 1
ATOM 1361 O O . GLY A 1 178 ? 9.244 -0.052 1.638 1.00 75.88 178 GLY A O 1
ATOM 1362 N N . GLY A 1 179 ? 7.555 -0.970 0.471 1.00 68.44 179 GLY A N 1
ATOM 1363 C CA . GLY A 1 179 ? 6.649 -1.118 1.614 1.00 68.44 179 GLY A CA 1
ATOM 1364 C C . GLY A 1 179 ? 6.092 0.195 2.174 1.00 68.44 179 GLY A C 1
ATOM 1365 O O . GLY A 1 179 ? 5.675 0.210 3.326 1.00 68.44 179 GLY A O 1
ATOM 1366 N N . GLY A 1 180 ? 6.091 1.286 1.397 1.00 70.56 180 GLY A N 1
ATOM 1367 C CA . GLY A 1 180 ? 5.595 2.595 1.851 1.00 70.56 180 GLY A CA 1
ATOM 1368 C C . GLY A 1 180 ? 6.660 3.679 1.972 1.00 70.56 180 GLY A C 1
ATOM 1369 O O . GLY A 1 180 ? 6.331 4.800 2.341 1.00 70.56 180 GLY A O 1
ATOM 1370 N N . ALA A 1 181 ? 7.927 3.364 1.689 1.00 72.75 181 ALA A N 1
ATOM 1371 C CA . ALA A 1 181 ? 9.030 4.314 1.835 1.00 72.75 181 ALA A CA 1
ATOM 1372 C C . ALA A 1 181 ? 9.114 5.327 0.681 1.00 72.75 181 ALA A C 1
ATOM 1374 O O . ALA A 1 181 ? 9.527 6.469 0.887 1.00 72.75 181 ALA A O 1
ATOM 1375 N N . SER A 1 182 ? 8.729 4.915 -0.527 1.00 83.94 182 SER A N 1
ATOM 1376 C CA . SER A 1 182 ? 8.854 5.736 -1.732 1.00 83.94 182 SER A CA 1
ATOM 1377 C C . SER A 1 182 ? 7.632 5.585 -2.625 1.00 83.94 182 SER A C 1
ATOM 1379 O O . SER A 1 182 ? 6.934 4.571 -2.560 1.00 83.94 182 SER A O 1
ATOM 1381 N N . GLN A 1 183 ? 7.386 6.573 -3.477 1.00 84.00 183 GLN A N 1
ATOM 1382 C CA . GLN A 1 183 ? 6.264 6.578 -4.407 1.00 84.00 183 GLN A CA 1
ATOM 1383 C C . GLN A 1 183 ? 6.678 7.019 -5.808 1.00 84.00 183 GLN A C 1
ATOM 1385 O O . GLN A 1 183 ? 7.551 7.871 -5.988 1.00 84.00 183 GLN A O 1
ATOM 1390 N N . CYS A 1 184 ? 6.003 6.441 -6.795 1.00 84.31 184 CYS A N 1
ATOM 1391 C CA . CYS A 1 184 ? 6.167 6.741 -8.206 1.00 84.31 184 CYS A CA 1
ATOM 1392 C C . CYS A 1 184 ? 4.850 7.201 -8.841 1.00 84.31 184 CYS A C 1
ATOM 1394 O O . CYS A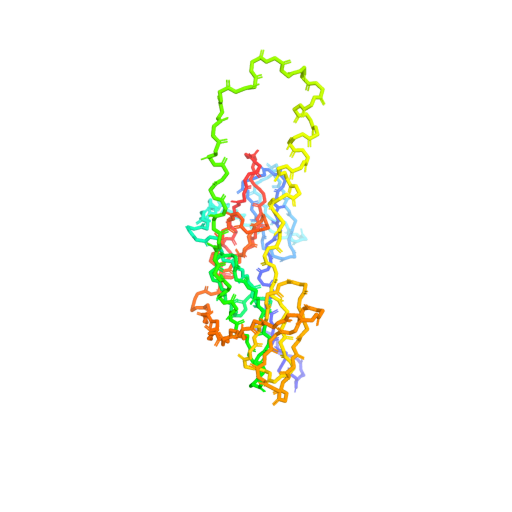 1 184 ? 3.787 6.774 -8.392 1.00 84.31 184 CYS A O 1
ATOM 1396 N N . PRO A 1 185 ? 4.887 8.020 -9.906 1.00 80.81 185 PRO A N 1
ATOM 1397 C CA . PRO A 1 185 ? 3.688 8.395 -10.656 1.00 80.81 185 PRO A CA 1
ATOM 1398 C C . PRO A 1 185 ? 2.973 7.192 -11.290 1.00 80.81 185 PRO A C 1
ATOM 1400 O O . PRO A 1 185 ? 3.603 6.168 -11.572 1.00 80.81 185 PRO A O 1
ATOM 1403 N N . ASP A 1 186 ? 1.680 7.343 -11.591 1.00 77.44 186 ASP A N 1
ATOM 1404 C CA . ASP A 1 186 ? 0.874 6.277 -12.201 1.00 77.44 186 ASP A CA 1
ATOM 1405 C C . ASP A 1 186 ? 1.460 5.761 -13.516 1.00 77.44 186 ASP A C 1
ATOM 1407 O O . ASP A 1 186 ? 1.847 6.537 -14.400 1.00 77.44 186 ASP A O 1
ATOM 1411 N N . GLY A 1 187 ? 1.446 4.439 -13.673 1.00 74.88 187 GLY A N 1
ATOM 1412 C CA . GLY A 1 187 ? 2.042 3.738 -14.811 1.00 74.88 187 GLY A CA 1
ATOM 1413 C C . GLY A 1 187 ? 3.559 3.551 -14.715 1.00 74.88 187 GLY A C 1
ATOM 1414 O O . GLY A 1 187 ? 4.149 2.973 -15.624 1.00 74.88 187 GLY A O 1
ATOM 1415 N N . SER A 1 188 ? 4.196 3.995 -13.629 1.00 84.50 188 SER A N 1
ATOM 1416 C CA . SER A 1 188 ? 5.612 3.711 -13.381 1.00 84.50 188 SER A CA 1
ATOM 1417 C C . SER A 1 188 ? 5.799 2.359 -12.697 1.00 84.50 188 SER A C 1
ATOM 1419 O O . SER A 1 188 ? 5.002 1.953 -11.852 1.00 84.50 188 SER A O 1
ATOM 1421 N N . THR A 1 189 ? 6.901 1.673 -12.999 1.00 87.75 189 THR A N 1
ATOM 1422 C CA . THR A 1 189 ? 7.307 0.464 -12.261 1.00 87.75 189 THR A CA 1
ATOM 1423 C C . THR A 1 189 ? 8.386 0.792 -11.234 1.00 87.75 189 THR A C 1
ATOM 1425 O O . THR A 1 189 ? 9.364 1.461 -11.562 1.00 87.75 189 THR A O 1
ATOM 1428 N N . CYS A 1 190 ? 8.220 0.297 -10.004 1.00 88.69 190 CYS A N 1
ATOM 1429 C CA . CYS A 1 190 ? 9.232 0.381 -8.955 1.00 88.69 190 CYS A CA 1
ATOM 1430 C C . CYS A 1 190 ? 10.422 -0.527 -9.286 1.00 88.69 190 CYS A C 1
ATOM 1432 O O . CYS A 1 190 ? 10.279 -1.751 -9.308 1.00 88.69 190 CYS A O 1
ATOM 1434 N N . CYS A 1 191 ? 11.605 0.051 -9.460 1.00 91.31 191 CYS A N 1
ATOM 1435 C CA . CYS A 1 191 ? 12.846 -0.689 -9.658 1.00 91.31 191 CYS A CA 1
ATOM 1436 C C . CYS A 1 191 ? 13.874 -0.290 -8.604 1.00 91.31 191 CYS A C 1
ATOM 1438 O O . CYS A 1 191 ? 14.015 0.884 -8.289 1.00 91.31 191 CYS A O 1
ATOM 1440 N N . LYS A 1 192 ? 14.633 -1.253 -8.073 1.00 90.12 192 LYS A N 1
ATOM 1441 C CA . LYS A 1 192 ? 15.747 -0.924 -7.176 1.00 90.12 192 LYS A CA 1
ATOM 1442 C C . LYS A 1 192 ? 16.873 -0.232 -7.943 1.00 90.12 192 LYS A C 1
ATOM 1444 O O . LYS A 1 192 ? 17.181 -0.617 -9.078 1.00 90.12 192 LYS A O 1
ATOM 1449 N N . LEU A 1 193 ? 17.455 0.768 -7.299 1.00 87.56 193 LEU A N 1
ATOM 1450 C CA . LEU A 1 193 ? 18.646 1.486 -7.727 1.00 87.56 193 LEU A CA 1
ATOM 1451 C C . LEU A 1 193 ? 19.907 0.773 -7.234 1.00 87.56 193 LEU A C 1
ATOM 1453 O O . LEU A 1 193 ? 19.853 -0.034 -6.303 1.00 87.56 193 LEU A O 1
ATOM 1457 N N . SER A 1 194 ? 21.056 1.114 -7.813 1.00 85.50 194 SER A N 1
ATOM 1458 C CA . SER A 1 194 ? 22.376 0.627 -7.377 1.00 85.50 194 SER A CA 1
ATOM 1459 C C . SER A 1 194 ? 22.698 1.037 -5.930 1.00 85.50 194 SER A C 1
ATOM 1461 O O . SER A 1 194 ? 23.444 0.351 -5.240 1.00 85.50 194 SER A O 1
ATOM 1463 N N . SER A 1 195 ? 22.086 2.127 -5.452 1.00 83.94 195 SER A N 1
ATOM 1464 C CA . SER A 1 195 ? 22.151 2.616 -4.068 1.00 83.94 195 SER A CA 1
ATOM 1465 C C . SER A 1 195 ? 21.324 1.790 -3.070 1.00 83.94 195 SER A C 1
ATOM 1467 O O . SER A 1 195 ? 21.419 2.010 -1.865 1.00 83.94 195 SER A O 1
ATOM 1469 N N . GLY A 1 196 ? 20.479 0.867 -3.544 1.00 82.88 196 GLY A N 1
ATOM 1470 C CA . GLY A 1 196 ? 19.527 0.109 -2.723 1.00 82.88 196 GLY A CA 1
ATOM 1471 C C . GLY A 1 196 ? 18.179 0.807 -2.487 1.00 82.88 196 GLY A C 1
ATOM 1472 O O . GLY A 1 196 ? 17.255 0.164 -1.982 1.00 82.88 196 GLY A O 1
ATOM 1473 N N . GLN A 1 197 ? 18.035 2.077 -2.883 1.00 86.62 197 GLN A N 1
ATOM 1474 C CA . GLN A 1 197 ? 16.763 2.812 -2.869 1.00 86.62 197 GLN A CA 1
ATOM 1475 C C . GLN A 1 197 ? 15.852 2.400 -4.042 1.00 86.62 197 GLN A C 1
ATOM 1477 O O . GLN A 1 197 ? 16.243 1.602 -4.897 1.00 86.62 197 GLN A O 1
ATOM 1482 N N . TYR A 1 198 ? 14.614 2.902 -4.074 1.00 88.88 198 TYR A N 1
ATOM 1483 C CA . TYR A 1 198 ? 13.681 2.658 -5.179 1.00 88.88 198 TYR A CA 1
ATOM 1484 C C . TYR A 1 198 ? 13.679 3.826 -6.161 1.00 88.88 198 TYR A C 1
ATOM 1486 O O . TYR A 1 198 ? 13.670 4.981 -5.758 1.00 88.88 198 TYR A O 1
ATOM 1494 N N . GLY A 1 199 ? 13.629 3.495 -7.446 1.00 89.19 199 GLY A N 1
ATOM 1495 C CA . GLY A 1 199 ? 13.425 4.418 -8.548 1.00 89.19 199 GLY A CA 1
ATOM 1496 C C . GLY A 1 199 ? 12.196 4.051 -9.379 1.00 89.19 199 GLY A C 1
ATOM 1497 O O . GLY A 1 199 ? 11.712 2.913 -9.359 1.00 89.19 199 GLY A O 1
ATOM 1498 N N . CYS A 1 200 ? 11.698 5.031 -10.116 1.00 91.00 200 CYS A N 1
ATOM 1499 C CA . CYS A 1 200 ? 10.547 4.944 -10.994 1.00 91.00 200 CYS A CA 1
ATOM 1500 C C . CYS A 1 200 ? 10.993 4.726 -12.435 1.00 91.00 200 CYS A C 1
ATOM 1502 O O . CYS A 1 200 ? 11.858 5.442 -12.934 1.00 91.00 200 CYS A O 1
ATOM 1504 N N . CYS A 1 201 ? 10.363 3.776 -13.118 1.00 90.50 201 CYS A N 1
ATOM 1505 C CA . CYS A 1 201 ? 10.536 3.571 -14.553 1.00 90.50 201 CYS A CA 1
ATOM 1506 C C . CYS A 1 201 ? 9.394 4.208 -15.343 1.00 90.50 201 CYS A C 1
ATOM 1508 O O . CYS A 1 201 ? 8.324 3.593 -15.415 1.00 90.50 201 CYS A O 1
ATOM 1510 N N . PRO A 1 202 ? 9.596 5.404 -15.927 1.00 84.88 202 PRO A N 1
ATOM 1511 C CA . PRO A 1 202 ? 8.609 6.035 -16.785 1.00 84.88 202 PRO A CA 1
ATOM 1512 C C . PRO A 1 202 ? 8.655 5.377 -18.167 1.00 84.88 202 PRO A C 1
ATOM 1514 O O . PRO A 1 202 ? 9.528 5.667 -18.980 1.00 84.88 202 PRO A O 1
ATOM 1517 N N . LEU A 1 203 ? 7.726 4.463 -18.439 1.00 79.00 203 LEU A N 1
ATOM 1518 C CA . LEU A 1 203 ? 7.515 3.988 -19.805 1.00 79.00 203 LEU A CA 1
ATOM 1519 C C . LEU A 1 203 ? 6.557 4.945 -20.534 1.00 79.00 203 LEU A C 1
ATOM 1521 O O . LEU A 1 203 ? 5.615 5.443 -19.910 1.00 79.00 203 LEU A O 1
ATOM 1525 N N . PRO A 1 204 ? 6.769 5.206 -21.835 1.00 70.19 204 PRO A N 1
ATOM 1526 C CA . PRO A 1 204 ? 5.819 5.973 -22.634 1.00 70.19 204 PRO A CA 1
ATOM 1527 C C . PRO A 1 204 ? 4.448 5.275 -22.648 1.00 70.19 204 PRO A C 1
ATOM 1529 O O . PRO A 1 204 ? 4.385 4.046 -22.724 1.00 70.19 204 PRO A O 1
ATOM 1532 N N . LYS A 1 205 ? 3.377 6.072 -22.529 1.00 57.41 205 LYS A N 1
ATOM 1533 C CA . LYS A 1 205 ? 1.971 5.635 -22.511 1.00 57.41 205 LYS A CA 1
ATOM 1534 C C . LYS A 1 205 ? 1.377 5.564 -23.912 1.00 57.41 205 LYS A C 1
ATOM 1536 O O . LYS A 1 205 ? 1.746 6.427 -24.738 1.00 57.41 205 LYS A O 1
#